Protein AF-A0A4Q3WKU4-F1 (afdb_monomer_lite)

Secondary structure (DSSP, 8-state):
-PPPPPPPPPPPPPPPPP---------------PPPPPPP---------------PPPP------GGGTTTS---PPPPPPPPPP--SPPP----PPP-PPPPP--------------SS-------S-TTS--S-EEEEEE-SS-EEEEEEEEEEEEEETTEEEEE-TTPPPEEEEEPTTEEEEEEETTS-EEEEEESSEEEEE-SSEEEEEESSEEEE-

Sequence (221 aa):
MPKPASVPPSVKLPTPSTRSPLRASTRSRVPTTRPWPTPTPVPLRTTWPPVTWKLLPPTPRTLPNISRLLSMPRLRPKPASPRPAKTGPRPRLQSTPIPKPKPSNNKRVSVAGGGESHPFFVPCACSAAKTCYNQAMKFTLLTPARQMAETEATSVTVAGEAGDFGVLPGHMNMVSTLRAGGTVSVTSTLGKTEVFTVSGGVAQVTPESVTILAEEATLQA

pLDDT: mean 71.46, std 19.33, range [34.62, 97.12]

Structure (mmCIF, N/CA/C/O backbone):
data_AF-A0A4Q3WKU4-F1
#
_entry.id   AF-A0A4Q3WKU4-F1
#
loop_
_atom_site.group_PDB
_atom_site.id
_atom_site.type_symbol
_atom_site.label_atom_id
_atom_site.label_alt_id
_atom_site.label_comp_id
_atom_site.label_asym_id
_atom_site.label_entity_id
_atom_site.label_seq_id
_atom_site.pdbx_PDB_ins_code
_atom_site.Cartn_x
_atom_site.Cartn_y
_atom_site.Cartn_z
_atom_site.occupancy
_atom_site.B_iso_or_equiv
_atom_site.auth_seq_id
_atom_site.auth_comp_id
_atom_site.auth_asym_id
_atom_site.auth_atom_id
_atom_site.pdbx_PDB_model_num
ATOM 1 N N . MET A 1 1 ? -43.545 58.964 -42.408 1.00 54.38 1 MET A N 1
ATOM 2 C CA . MET A 1 1 ? -42.424 59.752 -41.851 1.00 54.38 1 MET A CA 1
ATOM 3 C C . MET A 1 1 ? -42.402 59.548 -40.339 1.00 54.38 1 MET A C 1
ATOM 5 O O . MET A 1 1 ? -43.346 59.990 -39.694 1.00 54.38 1 MET A O 1
ATOM 9 N N . PRO A 1 2 ? -41.444 58.794 -39.774 1.00 61.06 2 PRO A N 1
ATOM 10 C CA . PRO A 1 2 ? -41.399 58.535 -38.336 1.00 61.06 2 PRO A CA 1
ATOM 11 C C . PRO A 1 2 ? -40.755 59.700 -37.562 1.00 61.06 2 PRO A C 1
ATOM 13 O O . PRO A 1 2 ? -39.795 60.318 -38.014 1.00 61.06 2 PRO A O 1
ATOM 16 N N . LYS A 1 3 ? -41.340 60.001 -36.400 1.00 60.97 3 LYS A N 1
ATOM 17 C CA . LYS A 1 3 ? -41.016 61.095 -35.468 1.00 60.97 3 LYS A CA 1
ATOM 18 C C . LYS A 1 3 ? -39.689 60.797 -34.733 1.00 60.97 3 LYS A C 1
ATOM 20 O O . LYS A 1 3 ? -39.504 59.645 -34.339 1.00 60.97 3 LYS A O 1
ATOM 25 N N . PRO A 1 4 ? -38.774 61.766 -34.527 1.00 64.50 4 PRO A N 1
ATOM 26 C CA . PRO A 1 4 ? -37.484 61.491 -33.893 1.00 64.50 4 PRO A CA 1
ATOM 27 C C . PRO A 1 4 ? -37.628 61.204 -32.391 1.00 64.50 4 PRO A C 1
ATOM 29 O O . PRO A 1 4 ? -38.362 61.887 -31.676 1.00 64.50 4 PRO A O 1
ATOM 32 N N . ALA A 1 5 ? -36.923 60.163 -31.943 1.00 66.75 5 ALA A N 1
ATOM 33 C CA . ALA A 1 5 ? -36.938 59.636 -30.584 1.00 66.75 5 ALA A CA 1
ATOM 34 C C . ALA A 1 5 ? -36.226 60.563 -29.583 1.00 66.75 5 ALA A C 1
ATOM 36 O O . ALA A 1 5 ? -35.152 61.101 -29.847 1.00 66.75 5 ALA A O 1
ATOM 37 N N . SER A 1 6 ? -36.847 60.716 -28.416 1.00 65.25 6 SER A N 1
ATOM 38 C CA . SER A 1 6 ? -36.393 61.483 -27.257 1.00 65.25 6 SER A CA 1
ATOM 39 C C . SER A 1 6 ? -35.155 60.868 -26.594 1.00 65.25 6 SER A C 1
ATOM 41 O O . SER A 1 6 ? -35.174 59.699 -26.210 1.00 65.25 6 SER A O 1
ATOM 43 N N . VAL A 1 7 ? -34.111 61.675 -26.398 1.00 73.69 7 VAL A N 1
ATOM 44 C CA . VAL A 1 7 ? -32.884 61.325 -25.662 1.00 73.69 7 VAL A CA 1
ATOM 45 C C . VAL A 1 7 ? -33.118 61.489 -24.149 1.00 73.69 7 VAL A C 1
ATOM 47 O O . VAL A 1 7 ? -33.527 62.577 -23.738 1.00 73.69 7 VAL A O 1
ATOM 50 N N . PRO A 1 8 ? -32.867 60.474 -23.298 1.00 69.38 8 PRO A N 1
ATOM 51 C CA . PRO A 1 8 ? -32.898 60.643 -21.845 1.00 69.38 8 PRO A CA 1
ATOM 52 C C . PRO A 1 8 ? -31.588 61.251 -21.287 1.00 69.38 8 PRO A C 1
ATOM 54 O O . PRO A 1 8 ? -30.526 61.102 -21.894 1.00 69.38 8 PRO A O 1
ATOM 57 N N . PRO A 1 9 ? -31.650 61.947 -20.133 1.00 65.00 9 PRO A N 1
ATOM 58 C CA . PRO A 1 9 ? -30.588 62.830 -19.640 1.00 65.00 9 PRO A CA 1
ATOM 59 C C . PRO A 1 9 ? -29.376 62.114 -19.018 1.00 65.00 9 PRO A C 1
ATOM 61 O O . PRO A 1 9 ? -29.494 61.088 -18.350 1.00 65.00 9 PRO A O 1
ATOM 64 N N . SER A 1 10 ? -28.207 62.738 -19.195 1.00 64.50 10 SER A N 1
ATOM 65 C CA . SER A 1 10 ? -26.889 62.321 -18.708 1.00 64.50 10 SER A CA 1
ATOM 66 C C . SER A 1 10 ? -26.833 62.100 -17.193 1.00 64.50 10 SER A C 1
ATOM 68 O O . SER A 1 10 ? -26.988 63.031 -16.400 1.00 64.50 10 SER A O 1
ATOM 70 N N . VAL A 1 11 ? -26.526 60.867 -16.790 1.00 65.69 11 VAL A N 1
ATOM 71 C CA . VAL A 1 11 ? -26.256 60.489 -15.398 1.00 65.69 11 VAL A CA 1
ATOM 72 C C . VAL A 1 11 ? -24.874 61.015 -14.988 1.00 65.69 11 VAL A C 1
ATOM 74 O O . VAL A 1 11 ? -23.852 60.616 -15.543 1.00 65.69 11 VAL A O 1
ATOM 77 N N . LYS A 1 12 ? -24.841 61.930 -14.011 1.00 54.88 12 LYS A N 1
ATOM 78 C CA . LYS A 1 12 ? -23.612 62.429 -13.372 1.00 54.88 12 LYS A CA 1
ATOM 79 C C . LYS A 1 12 ? -23.021 61.349 -12.462 1.00 54.88 12 LYS A C 1
ATOM 81 O O . LYS A 1 12 ? -23.660 60.937 -11.499 1.00 54.88 12 LYS A O 1
ATOM 86 N N . LEU A 1 13 ? -21.789 60.934 -12.745 1.00 67.50 13 LEU A N 1
ATOM 87 C CA . LEU A 1 13 ? -20.984 60.107 -11.843 1.00 67.50 13 LEU A CA 1
ATOM 88 C C . LEU A 1 13 ? -20.511 60.945 -10.636 1.00 67.50 13 LEU A C 1
ATOM 90 O O . LEU A 1 13 ? -20.095 62.091 -10.833 1.00 67.50 13 LEU A O 1
ATOM 94 N N . PRO A 1 14 ? -20.547 60.412 -9.400 1.00 54.81 14 PRO A N 1
ATOM 95 C CA . PRO A 1 14 ? -20.013 61.099 -8.230 1.00 54.81 14 PRO A CA 1
ATOM 96 C C . PRO A 1 14 ? -18.476 61.112 -8.239 1.00 54.81 14 PRO A C 1
ATOM 98 O O . PRO A 1 14 ? -17.817 60.101 -8.476 1.00 54.81 14 PRO A O 1
ATOM 101 N N . THR A 1 15 ? -17.917 62.287 -7.967 1.00 65.94 15 THR A N 1
ATOM 102 C CA . THR A 1 15 ? -16.481 62.562 -7.833 1.00 65.94 15 THR A CA 1
ATOM 103 C C . THR A 1 15 ? -15.882 61.893 -6.589 1.00 65.94 15 THR A C 1
ATOM 105 O O . THR A 1 15 ? -16.523 61.925 -5.535 1.00 65.94 15 THR A O 1
ATOM 108 N N . PRO A 1 16 ? -14.646 61.361 -6.642 1.00 55.00 16 PRO A N 1
ATOM 109 C CA . PRO A 1 16 ? -13.979 60.819 -5.462 1.00 55.00 16 PRO A CA 1
ATOM 110 C C . PRO A 1 16 ? -13.600 61.936 -4.480 1.00 55.00 16 PRO A C 1
ATOM 112 O O . PRO A 1 16 ? -12.936 62.910 -4.831 1.00 55.00 16 PRO A O 1
ATOM 115 N N . SER A 1 17 ? -14.043 61.781 -3.233 1.00 58.03 17 SER A N 1
ATOM 116 C CA . SER A 1 17 ? -13.783 62.690 -2.121 1.00 58.03 17 SER A CA 1
ATOM 117 C C . SER A 1 17 ? -12.316 62.664 -1.688 1.00 58.03 17 SER A C 1
ATOM 119 O O . SER A 1 17 ? -11.781 61.622 -1.306 1.00 58.03 17 SER A O 1
ATOM 121 N N . THR A 1 18 ? -11.710 63.844 -1.662 1.00 53.97 18 THR A N 1
ATOM 122 C CA . THR A 1 18 ? -10.444 64.173 -1.006 1.00 53.97 18 THR A CA 1
ATOM 123 C C . THR A 1 18 ? -10.485 63.830 0.488 1.00 53.97 18 THR A C 1
ATOM 125 O O . THR A 1 18 ? -11.310 64.377 1.221 1.00 53.97 18 THR A O 1
ATOM 128 N N . ARG A 1 19 ? -9.554 62.998 0.978 1.00 48.31 19 ARG A N 1
ATOM 129 C CA . ARG A 1 19 ? -9.190 62.971 2.404 1.00 48.31 19 ARG A CA 1
ATOM 130 C C . ARG A 1 19 ? -7.684 63.167 2.564 1.00 48.31 19 ARG A C 1
ATOM 132 O O . ARG A 1 19 ? -6.881 62.474 1.951 1.00 48.31 19 ARG A O 1
ATOM 139 N N . SER A 1 20 ? -7.376 64.182 3.363 1.00 46.28 20 SER A N 1
ATOM 140 C CA . SER A 1 20 ? -6.083 64.818 3.611 1.00 46.28 20 SER A CA 1
ATOM 141 C C . SER A 1 20 ? -4.959 63.920 4.148 1.00 46.28 20 SER A C 1
ATOM 143 O O . SER A 1 20 ? -5.226 62.856 4.711 1.00 46.28 20 SER A O 1
ATOM 145 N N . PRO A 1 21 ? -3.700 64.393 4.019 1.00 61.91 21 PRO A N 1
ATOM 146 C CA . PRO A 1 21 ? -2.488 63.670 4.379 1.00 61.91 21 PRO A CA 1
ATOM 147 C C . PRO A 1 21 ? -2.208 63.784 5.878 1.00 61.91 21 PRO A C 1
ATOM 149 O O . PRO A 1 21 ? -2.598 64.769 6.492 1.00 61.91 21 PRO A O 1
ATOM 152 N N . LEU A 1 22 ? -1.505 62.798 6.441 1.00 52.62 22 LEU A N 1
ATOM 153 C CA . LEU A 1 22 ? -0.530 62.927 7.537 1.00 52.62 22 LEU A CA 1
ATOM 154 C C . LEU A 1 22 ? -0.124 61.518 7.990 1.00 52.62 22 LEU A C 1
ATOM 156 O O . LEU A 1 22 ? -0.887 60.818 8.645 1.00 52.62 22 LEU A O 1
ATOM 160 N N . ARG A 1 23 ? 1.102 61.111 7.659 1.00 46.53 23 ARG A N 1
ATOM 161 C CA . ARG A 1 23 ? 2.226 60.996 8.607 1.00 46.53 23 ARG A CA 1
ATOM 162 C C . ARG A 1 23 ? 3.240 60.008 8.037 1.00 46.53 23 ARG A C 1
ATOM 164 O O . ARG A 1 23 ? 2.982 58.817 7.904 1.00 46.53 23 ARG A O 1
ATOM 171 N N . ALA A 1 24 ? 4.406 60.540 7.693 1.00 49.12 24 ALA A N 1
ATOM 172 C CA . ALA A 1 24 ? 5.570 59.762 7.326 1.00 49.12 24 ALA A CA 1
ATOM 173 C C . ALA A 1 24 ? 5.917 58.775 8.453 1.00 49.12 24 ALA A C 1
ATOM 175 O O . ALA A 1 24 ? 6.206 59.178 9.580 1.00 49.12 24 ALA A O 1
ATOM 176 N N . SER A 1 25 ? 5.907 57.485 8.129 1.00 49.53 25 SER A N 1
ATOM 177 C CA . SER A 1 25 ? 6.645 56.465 8.862 1.00 49.53 25 SER A CA 1
ATOM 178 C C . SER A 1 25 ? 7.484 55.700 7.847 1.00 49.53 25 SER A C 1
ATOM 180 O O . SER A 1 25 ? 7.044 54.800 7.138 1.00 49.53 25 SER A O 1
ATOM 182 N N . THR A 1 26 ? 8.702 56.205 7.712 1.00 56.09 26 THR A N 1
ATOM 183 C CA . THR A 1 26 ? 9.926 55.453 7.464 1.00 56.09 26 THR A CA 1
ATOM 184 C C . THR A 1 26 ? 9.776 53.941 7.660 1.00 56.09 26 THR A C 1
ATOM 186 O O . THR A 1 26 ? 9.751 53.443 8.780 1.00 56.09 26 THR A O 1
ATOM 189 N N . ARG A 1 27 ? 9.809 53.191 6.556 1.00 49.62 27 ARG A N 1
ATOM 190 C CA . ARG A 1 27 ? 10.973 52.386 6.134 1.00 49.62 27 ARG A CA 1
ATOM 191 C C . ARG A 1 27 ? 10.488 51.257 5.226 1.00 49.62 27 ARG A C 1
ATOM 193 O O . ARG A 1 27 ? 9.951 50.253 5.677 1.00 49.62 27 ARG A O 1
ATOM 200 N N . SER A 1 28 ? 10.735 51.439 3.932 1.00 51.62 28 SER A N 1
ATOM 201 C CA . SER A 1 28 ? 10.733 50.376 2.932 1.00 51.62 28 SER A CA 1
ATOM 202 C C . SER A 1 28 ? 11.513 49.164 3.457 1.00 51.62 28 SER A C 1
ATOM 204 O O . SER A 1 28 ? 12.717 49.247 3.709 1.00 51.62 28 SER A O 1
ATOM 206 N N . ARG A 1 29 ? 10.822 48.041 3.650 1.00 52.31 29 ARG A N 1
ATOM 207 C CA . ARG A 1 29 ? 11.436 46.714 3.612 1.00 52.31 29 ARG A CA 1
ATOM 208 C C . ARG A 1 29 ? 10.877 46.014 2.389 1.00 52.31 29 ARG A C 1
ATOM 210 O O . ARG A 1 29 ? 9.890 45.293 2.466 1.00 52.31 29 ARG A O 1
ATOM 217 N N . VAL A 1 30 ? 11.529 46.253 1.256 1.00 63.84 30 VAL A N 1
ATOM 218 C CA . VAL A 1 30 ? 11.540 45.284 0.162 1.00 63.84 30 VAL A CA 1
ATOM 219 C C . VAL A 1 30 ? 12.001 43.956 0.774 1.00 63.84 30 VAL A C 1
ATOM 221 O O . VAL A 1 30 ? 13.054 43.942 1.422 1.00 63.84 30 VAL A O 1
ATOM 224 N N . PRO A 1 31 ? 11.248 42.851 0.653 1.00 50.44 31 PRO A N 1
ATOM 225 C CA . PRO A 1 31 ? 11.798 41.551 0.976 1.00 50.44 31 PRO A CA 1
ATOM 226 C C . PRO A 1 31 ? 12.906 41.289 -0.042 1.00 50.44 31 PRO A C 1
ATOM 228 O O . PRO A 1 31 ? 12.643 41.029 -1.212 1.00 50.44 31 PRO A O 1
ATOM 231 N N . THR A 1 32 ? 14.156 41.434 0.395 1.00 59.69 32 THR A N 1
ATOM 232 C CA . THR A 1 32 ? 15.329 40.985 -0.344 1.00 59.69 32 THR A CA 1
ATOM 233 C C . THR A 1 32 ? 15.106 39.519 -0.686 1.00 59.69 32 THR A C 1
ATOM 235 O O . THR A 1 32 ? 15.219 38.646 0.176 1.00 59.69 32 THR A O 1
ATOM 238 N N . THR A 1 33 ? 14.753 39.246 -1.939 1.00 54.44 33 THR A N 1
ATOM 239 C CA . THR A 1 33 ? 14.869 37.922 -2.537 1.00 54.44 33 THR A CA 1
ATOM 240 C C . THR A 1 33 ? 16.293 37.463 -2.281 1.00 54.44 33 THR A C 1
ATOM 242 O O . THR A 1 33 ? 17.238 38.046 -2.815 1.00 54.44 33 THR A O 1
ATOM 245 N N . ARG A 1 34 ? 16.463 36.471 -1.402 1.00 60.00 34 ARG A N 1
ATOM 246 C CA . ARG A 1 34 ? 17.749 35.796 -1.255 1.00 60.00 34 ARG A CA 1
ATOM 247 C C . ARG A 1 34 ? 18.098 35.244 -2.641 1.00 60.00 34 ARG A C 1
ATOM 249 O O . ARG A 1 34 ? 17.285 34.493 -3.181 1.00 60.00 34 ARG A O 1
ATOM 256 N N . PRO A 1 35 ? 19.231 35.630 -3.247 1.00 63.81 35 PRO A N 1
ATOM 257 C CA . PRO A 1 35 ? 19.672 34.974 -4.462 1.00 63.81 35 PRO A CA 1
ATOM 258 C C . PRO A 1 35 ? 19.886 33.493 -4.144 1.00 63.81 35 PRO A C 1
ATOM 260 O O . PRO A 1 35 ? 20.434 33.144 -3.095 1.00 63.81 35 PRO A O 1
ATOM 263 N N . TRP A 1 36 ? 19.383 32.633 -5.027 1.00 62.41 36 TRP A N 1
ATOM 264 C CA . TRP A 1 36 ? 19.616 31.196 -4.976 1.00 62.41 36 TRP A CA 1
ATOM 265 C C . TRP A 1 36 ? 21.123 30.929 -4.848 1.00 62.41 36 TRP A C 1
ATOM 267 O O . TRP A 1 36 ? 21.904 31.630 -5.498 1.00 62.41 36 TRP A O 1
ATOM 277 N N . PRO A 1 37 ? 21.559 29.956 -4.025 1.00 60.53 37 PRO A N 1
ATOM 278 C CA . PRO A 1 37 ? 22.964 29.585 -3.980 1.00 60.53 37 PRO A CA 1
ATOM 279 C C . PRO A 1 37 ? 23.373 29.123 -5.378 1.00 60.53 37 PRO A C 1
ATOM 281 O O . PRO A 1 37 ? 22.792 28.189 -5.932 1.00 60.53 37 PRO A O 1
ATOM 284 N N . THR A 1 38 ? 24.341 29.812 -5.976 1.00 69.19 38 THR A N 1
ATOM 285 C CA . THR A 1 38 ? 24.953 29.358 -7.219 1.00 69.19 38 THR A CA 1
ATOM 286 C C . THR A 1 38 ? 25.603 27.997 -6.961 1.00 69.19 38 THR A C 1
ATOM 288 O O . THR A 1 38 ? 26.283 27.836 -5.943 1.00 69.19 38 THR A O 1
ATOM 291 N N . PRO A 1 39 ? 25.399 26.995 -7.835 1.00 64.75 39 PRO A N 1
ATOM 292 C CA . PRO A 1 39 ? 26.106 25.732 -7.704 1.00 64.75 39 PRO A CA 1
ATOM 293 C C . PRO A 1 39 ? 27.603 26.017 -7.837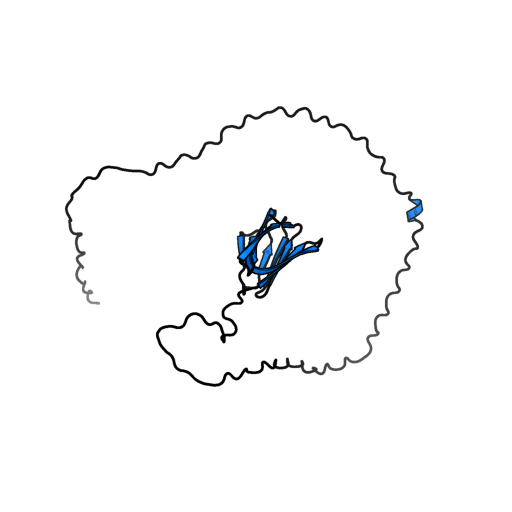 1.00 64.75 39 PRO A C 1
ATOM 295 O O . PRO A 1 39 ? 28.059 26.563 -8.844 1.00 64.75 39 PRO A O 1
ATOM 298 N N . THR A 1 40 ? 28.369 25.694 -6.800 1.00 70.56 40 THR A N 1
ATOM 299 C CA . THR A 1 40 ? 29.826 25.720 -6.876 1.00 70.56 40 THR A CA 1
ATOM 300 C C . THR A 1 40 ? 30.272 24.718 -7.946 1.00 70.56 40 THR A C 1
ATOM 302 O O . THR A 1 40 ? 29.742 23.604 -7.997 1.00 70.56 40 THR A O 1
ATOM 305 N N . PRO A 1 41 ? 31.220 25.075 -8.830 1.00 63.72 41 PRO A N 1
ATOM 306 C CA . PRO A 1 41 ? 31.763 24.119 -9.780 1.00 63.72 41 PRO A CA 1
ATOM 307 C C . PRO A 1 41 ? 32.476 23.013 -8.997 1.00 63.72 41 PRO A C 1
ATOM 309 O O . PRO A 1 41 ? 33.484 23.249 -8.330 1.00 63.72 41 PRO A O 1
ATOM 312 N N . VAL A 1 42 ? 31.921 21.803 -9.052 1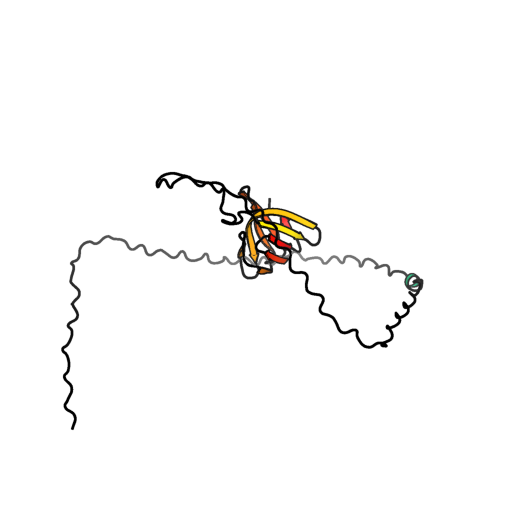.00 70.56 42 VAL A N 1
ATOM 313 C CA . VAL A 1 42 ? 32.566 20.602 -8.521 1.00 70.56 42 VAL A CA 1
ATOM 314 C C . VAL A 1 42 ? 33.857 20.409 -9.321 1.00 70.56 42 VAL A C 1
ATOM 316 O O . VAL A 1 42 ? 33.786 20.361 -10.553 1.00 70.56 42 VAL A O 1
ATOM 319 N N . PRO A 1 43 ? 35.039 20.316 -8.686 1.00 56.50 43 PRO A N 1
ATOM 320 C CA . PRO A 1 43 ? 36.248 19.999 -9.424 1.00 56.50 43 PRO A CA 1
ATOM 321 C C . PRO A 1 43 ? 36.046 18.629 -10.070 1.00 56.50 43 PRO A C 1
ATOM 323 O O . PRO A 1 43 ? 35.787 17.642 -9.377 1.00 56.50 43 PRO A O 1
ATOM 326 N N . LEU A 1 44 ? 36.154 18.570 -11.399 1.00 57.66 44 LEU A N 1
ATOM 327 C CA . LEU A 1 44 ? 36.296 17.319 -12.135 1.00 57.66 44 LEU A CA 1
ATOM 328 C C . LEU A 1 44 ? 37.564 16.637 -11.622 1.00 57.66 44 LEU A C 1
ATOM 330 O O . LEU A 1 44 ? 38.674 16.892 -12.085 1.00 57.66 44 LEU A O 1
ATOM 334 N N . ARG A 1 45 ? 37.404 15.796 -10.599 1.00 42.69 45 ARG A N 1
ATOM 335 C CA . ARG A 1 45 ? 38.465 14.945 -10.081 1.00 42.69 45 ARG A CA 1
ATOM 336 C C . ARG A 1 45 ? 38.610 13.779 -11.048 1.00 42.69 45 ARG A C 1
ATOM 338 O O . ARG A 1 45 ? 38.141 12.669 -10.810 1.00 42.69 45 ARG A O 1
ATOM 345 N N . THR A 1 46 ? 39.256 14.065 -12.170 1.00 55.28 46 THR A N 1
ATOM 346 C CA . THR A 1 46 ? 39.680 13.109 -13.192 1.00 55.28 46 THR A CA 1
ATOM 347 C C . THR A 1 46 ? 40.873 12.320 -12.664 1.00 55.28 46 THR A C 1
ATOM 349 O O . THR A 1 46 ? 41.999 12.481 -13.108 1.00 55.28 46 THR A O 1
ATOM 352 N N . THR A 1 47 ? 40.654 11.504 -11.642 1.00 54.97 47 THR A N 1
ATOM 353 C CA . THR A 1 47 ? 41.608 10.475 -11.212 1.00 54.97 47 THR A CA 1
ATOM 354 C C . THR A 1 47 ? 40.810 9.297 -10.685 1.00 54.97 47 THR A C 1
ATOM 356 O O . THR A 1 47 ? 40.778 9.004 -9.493 1.00 54.97 47 THR A O 1
ATOM 359 N N . TRP A 1 48 ? 40.121 8.624 -11.605 1.00 51.19 48 TRP A N 1
ATOM 360 C CA . TRP A 1 48 ? 39.823 7.218 -11.387 1.00 51.19 48 TRP A CA 1
ATOM 361 C C . TRP A 1 48 ? 41.169 6.480 -11.427 1.00 51.19 48 TRP A C 1
ATOM 363 O O . TRP A 1 48 ? 41.928 6.687 -12.379 1.00 51.19 48 TRP A O 1
ATOM 373 N N . PRO A 1 49 ? 41.520 5.662 -10.419 1.00 56.06 49 PRO A N 1
ATOM 374 C CA . PRO A 1 49 ? 42.629 4.730 -10.576 1.00 56.06 49 PRO A CA 1
ATOM 375 C C . PRO A 1 49 ? 42.321 3.828 -11.782 1.00 56.06 49 PRO A C 1
ATOM 377 O O . PRO A 1 49 ? 41.144 3.540 -12.023 1.00 56.06 49 PRO A O 1
ATOM 380 N N . PRO A 1 50 ? 43.323 3.390 -12.564 1.00 55.22 50 PRO A N 1
ATOM 381 C CA . PRO A 1 50 ? 43.072 2.509 -13.692 1.00 55.22 50 PRO A CA 1
ATOM 382 C C . PRO A 1 50 ? 42.361 1.260 -13.173 1.00 55.22 50 PRO A C 1
ATOM 384 O O . PRO A 1 50 ? 42.926 0.471 -12.412 1.00 55.22 50 PRO A O 1
ATOM 387 N N . VAL A 1 51 ? 41.096 1.110 -13.566 1.00 58.28 51 VAL A N 1
ATOM 388 C CA . VAL A 1 51 ? 40.330 -0.114 -13.365 1.00 58.28 51 VAL A CA 1
ATOM 389 C C . VAL A 1 51 ? 41.050 -1.173 -14.183 1.00 58.28 51 VAL A C 1
ATOM 391 O O . VAL A 1 51 ? 40.906 -1.270 -15.400 1.00 58.28 51 VAL A O 1
ATOM 394 N N . THR A 1 52 ? 41.912 -1.926 -13.512 1.00 58.41 52 THR A N 1
ATOM 395 C CA . THR A 1 52 ? 42.502 -3.124 -14.080 1.00 58.41 52 THR A CA 1
ATOM 396 C C . THR A 1 52 ? 41.365 -4.127 -14.193 1.00 58.41 52 THR A C 1
ATOM 398 O O . THR A 1 52 ? 40.898 -4.701 -13.212 1.00 58.41 52 THR A O 1
ATOM 401 N N . TRP A 1 53 ? 40.865 -4.282 -15.414 1.00 54.19 53 TRP A N 1
ATOM 402 C CA . TRP A 1 53 ? 40.004 -5.368 -15.857 1.00 54.19 53 TRP A CA 1
ATOM 403 C C . TRP A 1 53 ? 40.808 -6.665 -15.719 1.00 54.19 53 TRP A C 1
ATOM 405 O O . TRP A 1 53 ? 41.309 -7.229 -16.686 1.00 54.19 53 TRP A O 1
ATOM 415 N N . LYS A 1 54 ? 41.009 -7.121 -14.480 1.00 48.50 54 LYS A N 1
ATOM 416 C CA . LYS A 1 54 ? 41.514 -8.461 -14.218 1.00 48.50 54 LYS A CA 1
ATOM 417 C C . LYS A 1 54 ? 40.514 -9.407 -14.863 1.00 48.50 54 LYS A C 1
ATOM 419 O O . LYS A 1 54 ? 39.409 -9.578 -14.354 1.00 48.50 54 LYS A O 1
ATOM 424 N N . LEU A 1 55 ? 40.909 -9.963 -16.008 1.00 57.31 55 LEU A N 1
ATOM 425 C CA . LEU A 1 55 ? 40.258 -11.098 -16.640 1.00 57.31 55 LEU A CA 1
ATOM 426 C C . LEU A 1 55 ? 40.081 -12.154 -15.567 1.00 57.31 55 LEU A C 1
ATOM 428 O O . LEU A 1 55 ? 41.035 -12.826 -15.174 1.00 57.31 55 LEU A O 1
ATOM 432 N N . LEU A 1 56 ? 38.853 -12.288 -15.088 1.00 63.66 56 LEU A N 1
ATOM 433 C CA . LEU A 1 56 ? 38.445 -13.533 -14.486 1.00 63.66 56 LEU A CA 1
ATOM 434 C C . LEU A 1 56 ? 38.552 -14.576 -15.608 1.00 63.66 56 LEU A C 1
ATOM 436 O O . LEU A 1 56 ? 37.976 -14.354 -16.680 1.00 63.66 56 LEU A O 1
ATOM 440 N N . PRO A 1 57 ? 39.325 -15.662 -15.425 1.00 63.75 57 PRO A N 1
ATOM 441 C CA . PRO A 1 57 ? 39.412 -16.700 -16.438 1.00 63.75 57 PRO A CA 1
ATOM 442 C C . PRO A 1 57 ? 37.997 -17.217 -16.725 1.00 63.75 57 PRO A C 1
ATOM 444 O O . PRO A 1 57 ? 37.204 -17.352 -15.786 1.00 63.75 57 PRO A O 1
ATOM 447 N N . PRO A 1 58 ? 37.646 -17.493 -17.993 1.00 60.28 58 PRO A N 1
ATOM 448 C CA . PRO A 1 58 ? 36.358 -18.087 -18.302 1.00 60.28 58 PRO A CA 1
ATOM 449 C C . PRO A 1 58 ? 36.266 -19.411 -17.546 1.00 60.28 58 PRO A C 1
ATOM 451 O O . PRO A 1 58 ? 37.062 -20.324 -17.764 1.00 60.28 58 PRO A O 1
ATOM 454 N N . THR A 1 59 ? 35.311 -19.511 -16.624 1.00 62.88 59 THR A N 1
ATOM 455 C CA . THR A 1 59 ? 34.969 -20.794 -16.024 1.00 62.88 59 THR A CA 1
ATOM 456 C C . THR A 1 59 ? 34.550 -21.729 -17.161 1.00 62.88 59 THR A C 1
ATOM 458 O O . THR A 1 59 ? 33.720 -21.344 -17.994 1.00 62.88 59 THR A O 1
ATOM 461 N N . PRO A 1 60 ? 35.123 -22.940 -17.263 1.00 58.44 60 PRO A N 1
ATOM 462 C CA . PRO A 1 60 ? 34.711 -23.884 -18.285 1.00 58.44 60 PRO A CA 1
ATOM 463 C C . PRO A 1 60 ? 33.259 -24.269 -18.002 1.00 58.44 60 PRO A C 1
ATOM 465 O O . PRO A 1 60 ? 32.972 -25.023 -17.074 1.00 58.44 60 PRO A O 1
ATOM 468 N N . ARG A 1 61 ? 32.324 -23.729 -18.797 1.00 57.00 61 ARG A N 1
ATOM 469 C CA . ARG A 1 61 ? 30.956 -24.246 -18.873 1.00 57.00 61 ARG A CA 1
ATOM 470 C C . ARG A 1 61 ? 31.065 -25.691 -19.327 1.00 57.00 61 ARG A C 1
ATOM 472 O O . ARG A 1 61 ? 31.252 -25.966 -20.510 1.00 57.00 61 ARG A O 1
ATOM 479 N N . THR A 1 62 ? 30.973 -26.610 -18.378 1.00 58.38 62 THR A N 1
ATOM 480 C CA . THR A 1 62 ? 30.807 -28.029 -18.656 1.00 58.38 62 THR A CA 1
ATOM 481 C C . THR A 1 62 ? 29.492 -28.166 -19.414 1.00 58.38 62 THR A C 1
ATOM 483 O O . THR A 1 62 ? 28.413 -28.020 -18.841 1.00 58.38 62 THR A O 1
ATOM 486 N N . LEU A 1 63 ? 29.573 -28.347 -20.731 1.00 60.53 63 LEU A N 1
ATOM 487 C CA . LEU A 1 63 ? 28.409 -28.660 -21.547 1.00 60.53 63 LEU A CA 1
ATOM 488 C C . LEU A 1 63 ? 27.782 -29.941 -20.976 1.00 60.53 63 LEU A C 1
ATOM 490 O O . LEU A 1 63 ? 28.499 -30.933 -20.805 1.00 60.53 63 LEU A O 1
ATOM 494 N N . PRO A 1 64 ? 26.479 -29.959 -20.648 1.00 58.25 64 PRO A N 1
ATOM 495 C CA . PRO A 1 64 ? 25.834 -31.200 -20.263 1.00 58.25 64 PRO A CA 1
ATOM 496 C C . PRO A 1 64 ? 25.939 -32.192 -21.429 1.00 58.25 64 PRO A C 1
ATOM 498 O O . PRO A 1 64 ? 25.635 -31.865 -22.575 1.00 58.25 64 PRO A O 1
ATOM 501 N N . ASN A 1 65 ? 26.411 -33.401 -21.120 1.00 57.84 65 ASN A N 1
ATOM 502 C CA . ASN A 1 65 ? 26.588 -34.503 -22.062 1.00 57.84 65 ASN A CA 1
ATOM 503 C C . ASN A 1 65 ? 25.289 -34.746 -22.855 1.00 57.84 65 ASN A C 1
ATOM 505 O O . ASN A 1 65 ? 24.276 -35.172 -22.292 1.00 57.84 65 ASN A O 1
ATOM 509 N N . ILE A 1 66 ? 25.341 -34.487 -24.165 1.00 58.28 66 ILE A N 1
ATOM 510 C CA . ILE A 1 66 ? 24.218 -34.577 -25.117 1.00 58.28 66 ILE A CA 1
ATOM 511 C C . ILE A 1 66 ? 23.563 -35.970 -25.093 1.00 58.28 66 ILE A C 1
ATOM 513 O O . ILE A 1 66 ? 22.363 -36.095 -25.337 1.00 58.28 66 ILE A O 1
ATOM 517 N N . SER A 1 67 ? 24.295 -37.010 -24.683 1.00 58.28 67 SER A N 1
ATOM 518 C CA . SER A 1 67 ? 23.767 -38.376 -24.564 1.00 58.28 67 SER A CA 1
ATOM 519 C C . SER A 1 67 ? 22.621 -38.509 -23.553 1.00 58.28 67 SER A C 1
ATOM 521 O O . SER A 1 67 ? 21.854 -39.464 -23.630 1.00 58.28 67 SER A O 1
ATOM 523 N N . ARG A 1 68 ? 22.446 -37.552 -22.627 1.00 55.72 68 ARG A N 1
ATOM 524 C CA . ARG A 1 68 ? 21.309 -37.547 -21.688 1.00 55.72 68 ARG A CA 1
ATOM 525 C C . ARG A 1 68 ? 20.011 -36.981 -22.278 1.00 55.72 68 ARG A C 1
ATOM 527 O O . ARG A 1 68 ? 18.958 -37.202 -21.689 1.00 55.72 68 ARG A O 1
ATOM 534 N N . LEU A 1 69 ? 20.060 -36.294 -23.423 1.00 55.59 69 LEU A N 1
ATOM 535 C CA . LEU A 1 69 ? 18.869 -35.750 -24.095 1.00 55.59 69 LEU A CA 1
ATOM 536 C C . LEU A 1 69 ? 18.173 -36.781 -24.998 1.00 55.59 69 LEU A C 1
ATOM 538 O O . LEU A 1 69 ? 16.971 -36.671 -25.229 1.00 55.59 69 LEU A O 1
ATOM 542 N N . LEU A 1 70 ? 18.885 -37.815 -25.458 1.00 61.19 70 LEU A N 1
ATOM 543 C CA . LEU A 1 70 ? 18.301 -38.874 -26.294 1.00 61.19 70 LEU A CA 1
ATOM 544 C C . LEU A 1 70 ? 17.568 -39.969 -25.500 1.00 61.19 70 LEU A C 1
ATOM 546 O O . LEU A 1 70 ? 16.830 -40.749 -26.097 1.00 61.19 70 LEU A O 1
ATOM 550 N N . SER A 1 71 ? 17.711 -40.001 -24.171 1.00 54.81 71 SER A N 1
ATOM 551 C CA . SER A 1 71 ? 17.052 -40.988 -23.297 1.00 54.81 71 SER A CA 1
ATOM 552 C C . SER A 1 71 ? 15.721 -40.509 -22.708 1.00 54.81 71 SER A C 1
ATOM 554 O O . SER A 1 71 ? 15.178 -41.159 -21.815 1.00 54.81 71 SER A O 1
ATOM 556 N N . MET A 1 72 ? 15.172 -39.382 -23.175 1.00 51.31 72 MET A N 1
ATOM 557 C CA . MET A 1 72 ? 13.831 -38.972 -22.762 1.00 51.31 72 MET A CA 1
ATOM 558 C C . MET A 1 72 ? 12.779 -39.876 -23.425 1.00 51.31 72 MET A C 1
ATOM 560 O O . MET A 1 72 ? 12.743 -39.968 -24.657 1.00 51.31 72 MET A O 1
ATOM 564 N N . PRO A 1 73 ? 11.898 -40.538 -22.653 1.00 57.66 73 PRO A N 1
ATOM 565 C CA . PRO A 1 73 ? 10.799 -41.298 -23.227 1.00 57.66 73 PRO A CA 1
ATOM 566 C C . PRO A 1 73 ? 9.903 -40.326 -23.995 1.00 57.66 73 PRO A C 1
ATOM 568 O O . PRO A 1 73 ? 9.336 -39.400 -23.414 1.00 57.66 73 PRO A O 1
ATOM 571 N N . ARG A 1 74 ? 9.795 -40.515 -25.317 1.00 60.34 74 ARG A N 1
ATOM 572 C CA . ARG A 1 74 ? 8.878 -39.749 -26.168 1.00 60.34 74 ARG A CA 1
ATOM 573 C C . ARG A 1 74 ? 7.481 -39.854 -25.561 1.00 60.34 74 ARG A C 1
ATOM 575 O O . ARG A 1 74 ? 6.874 -40.926 -25.592 1.00 60.34 74 ARG A O 1
ATOM 582 N N . LEU A 1 75 ? 6.985 -38.754 -24.998 1.00 58.22 75 LEU A N 1
ATOM 583 C CA . LEU A 1 75 ? 5.601 -38.654 -24.560 1.00 58.22 75 LEU A CA 1
ATOM 584 C C . LEU A 1 75 ? 4.732 -38.943 -25.782 1.00 58.22 75 LEU A C 1
ATOM 586 O O . LEU A 1 75 ? 4.762 -38.207 -26.769 1.00 58.22 75 LEU A O 1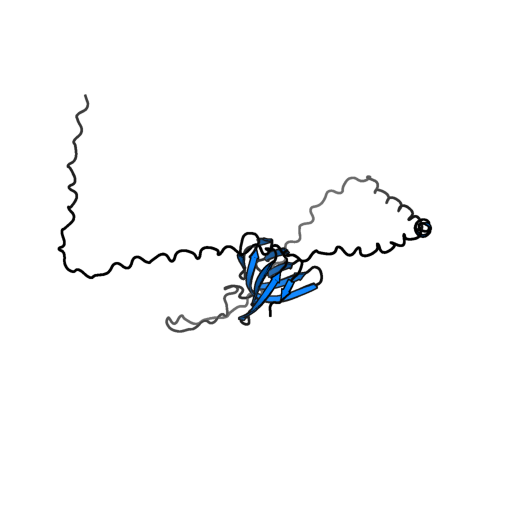
ATOM 590 N N . ARG A 1 76 ? 4.014 -40.069 -25.743 1.00 64.44 76 ARG A N 1
ATOM 591 C CA . ARG A 1 76 ? 3.054 -40.417 -26.790 1.00 64.44 76 ARG A CA 1
ATOM 592 C C . ARG A 1 76 ? 2.062 -39.254 -26.901 1.00 64.44 76 ARG A C 1
ATOM 594 O O . ARG A 1 76 ? 1.561 -38.811 -25.864 1.00 64.44 76 ARG A O 1
ATOM 601 N N . PRO A 1 77 ? 1.765 -38.749 -28.109 1.00 63.47 77 PRO A N 1
ATOM 602 C CA . PRO A 1 77 ? 0.719 -37.752 -28.269 1.00 63.47 77 PRO A CA 1
ATOM 603 C C . PRO A 1 77 ? -0.588 -38.328 -27.714 1.00 63.47 77 PRO A C 1
ATOM 605 O O . PRO A 1 77 ? -1.007 -39.427 -28.082 1.00 63.47 77 PRO A O 1
ATOM 608 N N . LYS A 1 78 ? -1.188 -37.606 -26.765 1.00 65.88 78 LYS A N 1
ATOM 609 C CA . LYS A 1 78 ? -2.465 -37.962 -26.141 1.00 65.88 78 LYS A CA 1
ATOM 610 C C . LYS A 1 78 ? -3.515 -38.092 -27.260 1.00 65.88 78 LYS A C 1
ATOM 612 O O . LYS A 1 78 ? -3.607 -37.168 -28.070 1.00 65.88 78 LYS A O 1
ATOM 617 N N . PRO A 1 79 ? -4.271 -39.203 -27.356 1.00 66.19 79 PRO A N 1
ATOM 618 C CA . PRO A 1 79 ? -5.270 -39.361 -28.406 1.00 66.19 79 PRO A CA 1
ATOM 619 C C . PRO A 1 79 ? -6.287 -38.221 -28.317 1.00 66.19 79 PRO A C 1
ATOM 621 O O . PRO A 1 79 ? -6.749 -37.874 -27.228 1.00 66.19 79 PRO A O 1
ATOM 624 N N . ALA A 1 80 ? -6.592 -37.613 -29.464 1.00 65.56 80 ALA A N 1
ATOM 625 C CA . ALA A 1 80 ? -7.587 -36.558 -29.561 1.00 65.56 80 ALA A CA 1
ATOM 626 C C . ALA A 1 80 ? -8.928 -37.082 -29.034 1.00 65.56 80 ALA A C 1
ATOM 628 O O . ALA A 1 80 ? -9.441 -38.088 -29.525 1.00 65.56 80 ALA A O 1
ATOM 629 N N . SER A 1 81 ? -9.481 -36.412 -28.020 1.00 66.75 81 SER A N 1
ATOM 630 C CA . SER A 1 81 ? -10.792 -36.751 -27.472 1.00 66.75 81 SER A CA 1
ATOM 631 C C . SER A 1 81 ? -11.838 -36.788 -28.596 1.00 66.75 81 SER A C 1
ATOM 633 O O . SER A 1 81 ? -11.857 -35.871 -29.426 1.00 66.75 81 SER A O 1
ATOM 635 N N . PRO A 1 82 ? -12.717 -37.805 -28.645 1.00 64.38 82 PRO A N 1
ATOM 636 C CA . PRO A 1 82 ? -13.744 -37.884 -29.673 1.00 64.38 82 PRO A CA 1
ATOM 637 C C . PRO A 1 82 ? -14.659 -36.660 -29.573 1.00 64.38 82 PRO A C 1
ATOM 639 O O . PRO A 1 82 ? -15.223 -36.369 -28.515 1.00 64.38 82 PRO A O 1
ATOM 642 N N . ARG A 1 83 ? -14.790 -35.911 -30.677 1.00 59.06 83 ARG A N 1
ATOM 643 C CA . ARG A 1 83 ? -15.785 -34.836 -30.773 1.00 59.06 83 ARG A CA 1
ATOM 644 C C . ARG A 1 83 ? -17.172 -35.464 -30.608 1.00 59.06 83 ARG A C 1
ATOM 646 O O . ARG A 1 83 ? -17.461 -36.428 -31.318 1.00 59.06 83 ARG A O 1
ATOM 653 N N . PRO A 1 84 ? -18.036 -34.937 -29.725 1.00 57.53 84 PRO A N 1
ATOM 654 C CA . PRO A 1 84 ? -19.385 -35.462 -29.585 1.00 57.53 84 PRO A CA 1
ATOM 655 C C . PRO A 1 84 ? -20.142 -35.293 -30.906 1.00 57.53 84 PRO A C 1
ATOM 657 O O . PRO A 1 84 ? -20.138 -34.218 -31.515 1.00 57.53 84 PRO A O 1
ATOM 660 N N . ALA A 1 85 ? -20.760 -36.386 -31.352 1.00 59.88 85 ALA A N 1
ATOM 661 C CA . ALA A 1 85 ? -21.588 -36.440 -32.543 1.00 59.88 85 ALA A CA 1
ATOM 662 C C . ALA A 1 85 ? -22.717 -35.401 -32.448 1.00 59.88 85 ALA A C 1
ATOM 664 O O . ALA A 1 85 ? -23.487 -35.373 -31.488 1.00 59.88 85 ALA A O 1
ATOM 665 N N . LYS A 1 86 ? -22.808 -34.524 -33.452 1.00 60.88 86 LYS A N 1
ATOM 666 C CA . LYS A 1 86 ? -23.940 -33.612 -33.633 1.00 60.88 86 LYS A CA 1
ATOM 667 C C . LYS A 1 86 ? -25.138 -34.413 -34.143 1.00 60.88 86 LYS A C 1
ATOM 669 O O . LYS A 1 86 ? -25.373 -34.435 -35.347 1.00 60.88 86 LYS A O 1
ATOM 674 N N . THR A 1 87 ? -25.911 -35.021 -33.252 1.00 57.50 87 THR A N 1
ATOM 675 C CA . THR A 1 87 ? -27.195 -35.603 -33.661 1.00 57.50 87 THR A CA 1
ATOM 676 C C . THR A 1 87 ? -28.225 -35.478 -32.548 1.00 57.50 87 THR A C 1
ATOM 678 O O . THR A 1 87 ? -28.181 -36.189 -31.551 1.00 57.50 87 THR A O 1
ATOM 681 N N . GLY A 1 88 ? -29.147 -34.533 -32.727 1.00 67.00 88 GLY A N 1
ATOM 682 C CA . GLY A 1 88 ? -30.332 -34.351 -31.895 1.00 67.00 88 GLY A CA 1
ATOM 683 C C . GLY A 1 88 ? -30.894 -32.931 -32.032 1.00 67.00 88 GLY A C 1
ATOM 684 O O . GLY A 1 88 ? -30.111 -31.974 -32.013 1.00 67.00 88 GLY A O 1
ATOM 685 N N . PRO A 1 89 ? -32.219 -32.745 -32.195 1.00 62.72 89 PRO A N 1
ATOM 686 C CA . PRO A 1 89 ? -32.815 -31.416 -32.150 1.00 62.72 89 PRO A CA 1
ATOM 687 C C . PRO A 1 89 ? -32.539 -30.808 -30.772 1.00 62.72 89 PRO A C 1
ATOM 689 O O . PRO A 1 89 ? -32.777 -31.447 -29.748 1.00 62.72 89 PRO A O 1
ATOM 692 N N . ARG A 1 90 ? -31.989 -29.585 -30.746 1.00 57.88 90 ARG A N 1
ATOM 693 C CA . ARG A 1 90 ? -31.706 -28.863 -29.498 1.00 57.88 90 ARG A CA 1
ATOM 694 C C . ARG A 1 90 ? -32.983 -28.848 -28.647 1.00 57.88 90 ARG A C 1
ATOM 696 O O . ARG A 1 90 ? -33.982 -28.305 -29.124 1.00 57.88 90 ARG A O 1
ATOM 703 N N . PRO A 1 91 ? -32.982 -29.392 -27.417 1.00 56.66 91 PRO A N 1
ATOM 704 C CA . PRO A 1 91 ? -34.118 -29.218 -26.530 1.00 56.66 91 PRO A CA 1
ATOM 705 C C . PRO A 1 91 ? -34.304 -27.716 -26.314 1.00 56.66 91 PRO A C 1
ATOM 707 O O . PRO A 1 91 ? -33.357 -26.997 -25.986 1.00 56.66 91 PRO A O 1
ATOM 710 N N . ARG A 1 92 ? -35.520 -27.234 -26.591 1.00 61.91 92 ARG A N 1
ATOM 711 C CA . ARG A 1 92 ? -35.938 -25.851 -26.361 1.00 61.91 92 ARG A CA 1
ATOM 712 C C . ARG A 1 92 ? -35.577 -25.511 -24.917 1.00 61.91 92 ARG A C 1
ATOM 714 O O . ARG A 1 92 ? -36.155 -26.098 -24.008 1.00 61.91 92 ARG A O 1
ATOM 721 N N . LEU A 1 93 ? -34.607 -24.608 -24.735 1.00 61.22 93 LEU A N 1
ATOM 722 C CA . LEU A 1 93 ? -34.245 -24.022 -23.446 1.00 61.22 93 LEU A CA 1
ATOM 723 C C . LEU A 1 93 ? -35.525 -23.457 -22.829 1.00 61.22 93 LEU A C 1
ATOM 725 O O . LEU A 1 93 ? -35.950 -22.350 -23.155 1.00 61.22 93 LEU A O 1
ATOM 729 N N . GLN A 1 94 ? -36.180 -24.244 -21.980 1.00 61.50 94 GLN A N 1
ATOM 730 C CA . GLN A 1 94 ? -37.125 -23.694 -21.033 1.00 61.50 94 GLN A CA 1
ATOM 731 C C . GLN A 1 94 ? -36.272 -22.834 -20.114 1.00 61.50 94 GLN A C 1
ATOM 733 O O . GLN A 1 94 ? -35.333 -23.326 -19.490 1.00 61.50 94 GLN A O 1
ATOM 738 N N . SER A 1 95 ? -36.537 -21.532 -20.122 1.00 60.16 95 SER A N 1
ATOM 739 C CA . SER A 1 95 ? -35.942 -20.583 -19.197 1.00 60.16 95 SER A CA 1
ATOM 740 C C . SER A 1 95 ? -36.220 -21.082 -17.785 1.00 60.16 95 SER A C 1
ATOM 742 O O . SER A 1 95 ? -37.320 -20.896 -17.264 1.00 60.16 95 SER A O 1
ATOM 744 N N . THR A 1 96 ? -35.251 -21.751 -17.167 1.00 67.69 96 THR A N 1
ATOM 745 C CA . THR A 1 96 ? -35.293 -21.971 -15.728 1.00 67.69 96 THR A CA 1
ATOM 746 C C . THR A 1 96 ? -35.375 -20.583 -15.097 1.00 67.69 96 THR A C 1
ATOM 748 O O . THR A 1 96 ? -34.509 -19.752 -15.397 1.00 67.69 96 THR A O 1
ATOM 751 N N . PRO A 1 97 ? -36.408 -20.279 -14.294 1.00 63.16 97 PRO A N 1
ATOM 752 C CA . PRO A 1 97 ? -36.493 -18.994 -13.624 1.00 63.16 97 PRO A CA 1
ATOM 753 C C . PRO A 1 97 ? -35.217 -18.796 -12.808 1.00 63.16 97 PRO A C 1
ATOM 755 O O . PRO A 1 97 ? -34.866 -19.654 -11.998 1.00 63.16 97 PRO A O 1
ATOM 758 N N . ILE A 1 98 ? -34.507 -17.691 -13.045 1.00 66.62 98 ILE A N 1
ATOM 759 C CA . ILE A 1 98 ? -33.372 -17.289 -12.211 1.00 66.62 98 ILE A CA 1
ATOM 760 C C . ILE A 1 98 ? -33.878 -17.290 -10.759 1.00 66.62 98 ILE A C 1
ATOM 762 O O . ILE A 1 98 ? -34.880 -16.616 -10.486 1.00 66.62 98 ILE A O 1
ATOM 766 N N . PRO A 1 99 ? -33.261 -18.044 -9.829 1.00 62.22 99 PRO A N 1
ATOM 767 C CA . PRO A 1 99 ? -33.686 -18.026 -8.439 1.00 62.22 99 PRO A CA 1
ATOM 768 C C . PRO A 1 99 ? -33.528 -16.597 -7.919 1.00 62.22 99 PRO A C 1
ATOM 770 O O . PRO A 1 99 ? -32.419 -16.067 -7.855 1.00 62.22 99 PRO A O 1
ATOM 773 N N . LYS A 1 100 ? -34.653 -15.945 -7.597 1.00 67.50 100 LYS A N 1
ATOM 774 C CA . LYS A 1 100 ? -34.643 -14.602 -7.012 1.00 67.50 100 LYS A CA 1
ATOM 775 C C . LYS A 1 100 ? -33.807 -14.645 -5.724 1.00 67.50 100 LYS A C 1
ATOM 777 O O . LYS A 1 100 ? -33.999 -15.576 -4.934 1.00 67.50 100 LYS A O 1
ATOM 782 N N . PRO A 1 101 ? -32.895 -13.681 -5.496 1.00 61.53 101 PRO A N 1
ATOM 783 C CA . PRO A 1 101 ? -32.115 -13.636 -4.267 1.00 61.53 101 PRO A CA 1
ATOM 784 C C . PRO A 1 101 ? -33.073 -13.618 -3.073 1.00 61.53 101 PRO A C 1
ATOM 786 O O . PRO A 1 101 ? -34.015 -12.825 -3.035 1.00 61.53 101 PRO A O 1
ATOM 789 N N . LYS A 1 102 ? -32.868 -14.536 -2.119 1.00 62.28 102 LYS A N 1
ATOM 790 C CA . LYS A 1 102 ? -33.648 -14.559 -0.878 1.00 62.28 102 LYS A CA 1
ATOM 791 C C . LYS A 1 102 ? -33.454 -13.208 -0.177 1.00 62.28 102 LYS A C 1
ATOM 793 O O . LYS A 1 102 ? -32.301 -12.795 -0.036 1.00 62.28 102 LYS A O 1
ATOM 798 N N . PRO A 1 103 ? -34.524 -12.529 0.273 1.00 54.88 103 PRO A N 1
ATOM 799 C CA . PRO A 1 103 ? -34.367 -11.334 1.087 1.00 54.88 103 PRO A CA 1
ATOM 800 C C . PRO A 1 103 ? -33.574 -11.729 2.332 1.00 54.88 103 PRO A C 1
ATOM 802 O O . PRO A 1 103 ? -33.968 -12.644 3.063 1.00 54.88 103 PRO A O 1
ATOM 805 N N . SER A 1 104 ? -32.415 -11.100 2.530 1.00 66.12 104 SER A N 1
ATOM 806 C CA . SER A 1 104 ? -31.649 -11.290 3.751 1.00 66.12 104 SER A CA 1
ATOM 807 C C . SER A 1 104 ? -32.539 -10.839 4.904 1.00 66.12 104 SER A C 1
ATOM 809 O O . SER A 1 104 ? -33.006 -9.706 4.955 1.00 66.12 104 SER A O 1
ATOM 811 N N . ASN A 1 105 ? -32.845 -11.780 5.792 1.00 65.31 105 ASN A N 1
ATOM 812 C CA . ASN A 1 105 ? -33.589 -11.548 7.017 1.00 65.31 105 ASN A CA 1
ATOM 813 C C . ASN A 1 105 ? -32.728 -10.690 7.950 1.00 65.31 105 ASN A C 1
ATOM 815 O O . ASN A 1 105 ? -32.081 -11.183 8.875 1.00 65.31 105 ASN A O 1
ATOM 819 N N . ASN A 1 106 ? -32.685 -9.391 7.682 1.00 64.56 106 ASN A N 1
ATOM 820 C CA . ASN A 1 106 ? -32.303 -8.402 8.662 1.00 64.56 106 ASN A CA 1
ATOM 821 C C . ASN A 1 106 ? -33.473 -8.280 9.636 1.00 64.56 106 ASN A C 1
ATOM 823 O O . ASN A 1 106 ? -34.366 -7.456 9.458 1.00 64.56 106 ASN A O 1
ATOM 827 N N . LYS A 1 107 ? -33.458 -9.128 10.675 1.00 54.50 107 LYS A N 1
ATOM 828 C CA . LYS A 1 107 ? -34.274 -8.943 11.877 1.00 54.50 107 LYS A CA 1
ATOM 829 C C . LYS A 1 107 ? -34.281 -7.456 12.213 1.00 54.50 107 LYS A C 1
ATOM 831 O O . LYS A 1 107 ? -33.266 -6.892 12.623 1.00 54.50 107 LYS A O 1
ATOM 836 N N . ARG A 1 108 ? -35.435 -6.837 11.977 1.00 48.03 108 ARG A N 1
ATOM 837 C CA . ARG A 1 108 ? -35.773 -5.500 12.428 1.00 48.03 108 ARG A CA 1
ATOM 838 C C . ARG A 1 108 ? -35.640 -5.566 13.941 1.00 48.03 108 ARG A C 1
ATOM 840 O O . ARG A 1 108 ? -36.473 -6.176 14.604 1.00 48.03 108 ARG A O 1
ATOM 847 N N . VAL A 1 109 ? -34.531 -5.055 14.468 1.00 53.16 109 VAL A N 1
ATOM 848 C CA . VAL A 1 109 ? -34.405 -4.830 15.902 1.00 53.16 109 VAL A CA 1
ATOM 849 C C . VAL A 1 109 ? -35.459 -3.781 16.211 1.00 53.16 109 VAL A C 1
ATOM 851 O O . VAL A 1 109 ? -35.313 -2.611 15.866 1.00 53.16 109 VAL A O 1
ATOM 854 N N . SER A 1 110 ? -36.584 -4.247 16.736 1.00 46.34 110 SER A N 1
ATOM 855 C CA . SER A 1 110 ? -37.610 -3.405 17.320 1.00 46.34 110 SER A CA 1
ATOM 856 C C . SER A 1 110 ? -36.965 -2.676 18.488 1.00 46.34 110 SER A C 1
ATOM 858 O O . SER A 1 110 ? -36.700 -3.284 19.522 1.00 46.34 110 SER A O 1
ATOM 860 N N . VAL A 1 111 ? -36.676 -1.389 18.313 1.00 49.97 111 VAL A N 1
ATOM 861 C CA . VAL A 1 111 ? -36.368 -0.515 19.441 1.00 49.97 111 VAL A CA 1
ATOM 862 C C . VAL A 1 111 ? -37.706 0.016 19.930 1.00 49.97 111 VAL A C 1
ATOM 864 O O . VAL A 1 111 ? -38.411 0.728 19.214 1.00 49.97 111 VAL A O 1
ATOM 867 N N . ALA A 1 112 ? -38.098 -0.435 21.114 1.00 43.16 112 ALA A N 1
ATOM 868 C CA . ALA A 1 112 ? -39.253 0.078 21.819 1.00 43.16 112 ALA A CA 1
ATOM 869 C C . ALA A 1 112 ? -38.978 1.519 22.285 1.00 43.16 112 ALA A C 1
ATOM 871 O O . ALA A 1 112 ? -37.962 1.773 22.916 1.00 43.16 112 ALA A O 1
ATOM 872 N N . GLY A 1 113 ? -39.902 2.420 21.940 1.00 34.91 113 GLY A N 1
ATOM 873 C CA . GLY A 1 113 ? -40.454 3.472 22.801 1.00 34.91 113 GLY A CA 1
ATOM 874 C C . GLY A 1 113 ? -39.535 4.505 23.470 1.00 34.91 113 GLY A C 1
ATOM 875 O O . GLY A 1 113 ? -38.860 4.195 24.438 1.00 34.91 113 GLY A O 1
ATOM 876 N N . GLY A 1 114 ? -39.733 5.768 23.069 1.00 38.22 114 GLY A N 1
ATOM 877 C CA . GLY A 1 114 ? -40.099 6.861 23.987 1.00 38.22 114 GLY A CA 1
ATOM 878 C C . GLY A 1 114 ? -38.978 7.622 24.707 1.00 38.22 114 GLY A C 1
ATOM 879 O O . GLY A 1 114 ? -38.218 7.047 25.472 1.00 38.22 114 GLY A O 1
ATOM 880 N N . GLY A 1 115 ? -38.960 8.950 24.541 1.00 34.62 115 GLY A N 1
ATOM 881 C CA . GLY A 1 115 ? -38.234 9.869 25.426 1.00 34.62 115 GLY A CA 1
ATOM 882 C C . GLY A 1 115 ? -37.788 11.151 24.729 1.00 34.62 115 GLY A C 1
ATOM 883 O O . GLY A 1 115 ? -36.997 11.102 23.796 1.00 34.62 115 GLY A O 1
ATOM 884 N N . GLU A 1 116 ? -38.339 12.278 25.165 1.00 43.00 116 GLU A N 1
ATOM 885 C CA . GLU A 1 116 ? -38.317 13.599 24.538 1.00 43.00 116 GLU A CA 1
ATOM 886 C C . GLU A 1 116 ? -36.947 14.287 24.411 1.00 43.00 116 GLU A C 1
ATOM 888 O O . GLU A 1 116 ? -35.994 14.068 25.156 1.00 43.00 116 GLU A O 1
ATOM 893 N N . SER A 1 117 ? -36.902 15.190 23.432 1.00 50.97 117 SER A N 1
ATOM 894 C CA . SER A 1 117 ? -35.846 16.153 23.151 1.00 50.97 117 SER A CA 1
ATOM 895 C C . SER A 1 117 ? -35.622 17.136 24.306 1.00 50.97 117 SER A C 1
ATOM 897 O O . SER A 1 117 ? -36.489 17.962 24.589 1.00 50.97 117 SER A O 1
ATOM 899 N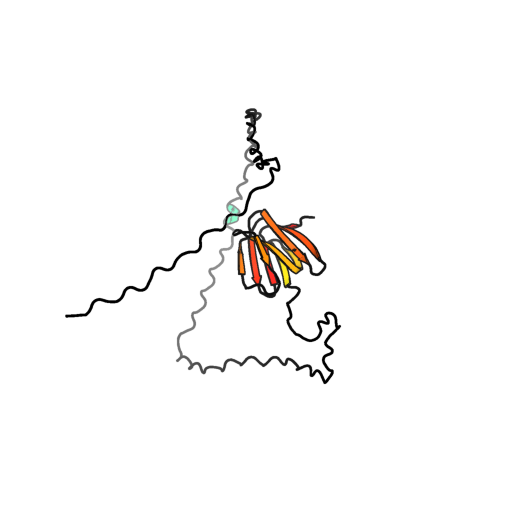 N . HIS A 1 118 ? -34.417 17.138 24.880 1.00 46.62 118 HIS A N 1
ATOM 900 C CA . HIS A 1 118 ? -33.910 18.246 25.693 1.00 46.62 118 HIS A CA 1
ATOM 901 C C . HIS A 1 118 ? -32.865 19.039 24.879 1.00 46.62 118 HIS A C 1
ATOM 903 O O . HIS A 1 118 ? -31.939 18.434 24.337 1.00 46.62 118 HIS A O 1
ATOM 909 N N . PRO A 1 119 ? -32.991 20.376 24.743 1.00 48.50 119 PRO A N 1
ATOM 910 C CA . PRO A 1 119 ? -32.245 21.147 23.742 1.00 48.50 119 PRO A CA 1
ATOM 911 C C . PRO A 1 119 ? -30.820 21.556 24.145 1.00 48.50 119 PRO A C 1
ATOM 913 O O . PRO A 1 119 ? -30.133 22.191 23.354 1.00 48.50 119 PRO A O 1
ATOM 916 N N . PHE A 1 120 ? -30.335 21.209 25.332 1.00 35.56 120 PHE A N 1
ATOM 917 C CA . PHE A 1 120 ? -28.975 21.537 25.754 1.00 35.56 120 PHE A CA 1
ATOM 918 C C . PHE A 1 120 ? -28.416 20.348 26.534 1.00 35.56 120 PHE A C 1
ATOM 920 O O . PHE A 1 120 ? -28.960 20.012 27.578 1.00 35.56 120 PHE A O 1
ATOM 927 N N . PHE A 1 121 ? -27.318 19.764 26.039 1.00 43.91 121 PHE A N 1
ATOM 928 C CA . PHE A 1 121 ? -26.463 18.772 26.715 1.00 43.91 121 PHE A CA 1
ATOM 929 C C . PHE A 1 121 ? -26.778 17.273 26.505 1.00 43.91 121 PHE A C 1
ATOM 931 O O . PHE A 1 121 ? -27.345 16.636 27.383 1.00 43.91 121 PHE A O 1
ATOM 938 N N . VAL A 1 122 ? -26.269 16.673 25.410 1.00 44.56 122 VAL A N 1
ATOM 939 C CA . VAL A 1 122 ? -25.751 15.282 25.421 1.00 44.56 122 VAL A CA 1
ATOM 940 C C . VAL A 1 122 ? -24.548 15.153 24.456 1.00 44.56 122 VAL A C 1
ATOM 942 O O . VAL A 1 122 ? -24.668 15.538 23.291 1.00 44.56 122 VAL A O 1
ATOM 945 N N . PRO A 1 123 ? -23.386 14.635 24.911 1.00 45.72 123 PRO A N 1
ATOM 946 C CA . PRO A 1 123 ? -22.222 14.354 24.077 1.00 45.72 123 PRO A CA 1
ATOM 947 C C . PRO A 1 123 ? -22.445 13.100 23.222 1.00 45.72 123 PRO A C 1
ATOM 949 O O . PRO A 1 123 ? -23.275 12.251 23.524 1.00 45.72 123 PRO A O 1
ATOM 952 N N . CYS A 1 124 ? -21.681 13.003 22.139 1.00 39.16 124 CYS A N 1
ATOM 953 C CA . CYS A 1 124 ? -21.686 11.922 21.159 1.00 39.16 124 CYS A CA 1
ATOM 954 C C . CYS A 1 124 ? -21.917 10.521 21.772 1.00 39.16 124 CYS A C 1
ATOM 956 O O . CYS A 1 124 ? -21.030 9.955 22.407 1.00 39.16 124 CYS A O 1
ATOM 958 N N . ALA A 1 125 ? -23.100 9.951 21.530 1.00 42.44 125 ALA A N 1
ATOM 959 C CA . ALA A 1 125 ? -23.415 8.548 21.769 1.00 42.44 125 ALA A CA 1
ATOM 960 C C . ALA A 1 125 ? -23.806 7.907 20.433 1.00 42.44 125 ALA A C 1
ATOM 962 O O . ALA A 1 125 ? -24.969 7.861 20.031 1.00 42.44 125 ALA A O 1
ATOM 963 N N . CYS A 1 126 ? -22.795 7.431 19.715 1.00 38.44 126 CYS A N 1
ATOM 964 C CA . CYS A 1 126 ? -22.961 6.499 18.610 1.00 38.44 126 CYS A CA 1
ATOM 965 C C . CYS A 1 126 ? -23.668 5.234 19.136 1.00 38.44 126 CYS A C 1
ATOM 967 O O . CYS A 1 126 ? -23.072 4.485 19.904 1.00 38.44 126 CYS A O 1
ATOM 969 N N . SER A 1 127 ? -24.942 5.005 18.791 1.00 48.84 127 SER A N 1
ATOM 970 C CA . SER A 1 127 ? -25.621 3.744 19.158 1.00 48.84 127 SER A CA 1
ATOM 971 C C . SER A 1 127 ? -26.669 3.234 18.158 1.00 48.84 127 SER A C 1
ATOM 973 O O . SER A 1 127 ? -26.921 2.034 18.119 1.00 48.84 127 SER A O 1
ATOM 975 N N . ALA A 1 128 ? -27.258 4.057 17.277 1.00 55.38 128 ALA A N 1
ATOM 976 C CA . ALA A 1 128 ? -28.353 3.545 16.434 1.00 55.38 128 ALA A CA 1
ATOM 977 C C . ALA A 1 128 ? -28.488 4.143 15.023 1.00 55.38 128 ALA A C 1
ATOM 979 O O . ALA A 1 128 ? -29.562 4.066 14.433 1.00 55.38 128 ALA A O 1
ATOM 980 N N . ALA A 1 129 ? -27.415 4.673 14.434 1.00 46.16 129 ALA A N 1
ATOM 981 C CA . ALA A 1 129 ? -27.381 4.961 13.000 1.00 46.16 129 ALA A CA 1
ATOM 982 C C . ALA A 1 129 ? -26.346 4.055 12.334 1.00 46.16 129 ALA A C 1
ATOM 984 O O . ALA A 1 129 ? -25.144 4.307 12.348 1.00 46.16 129 ALA A O 1
ATOM 985 N N . LYS A 1 130 ? -26.834 2.949 11.779 1.00 56.59 130 LYS A N 1
ATOM 986 C CA . LYS A 1 130 ? -26.063 2.036 10.942 1.00 56.59 130 LYS A CA 1
ATOM 987 C C . LYS A 1 130 ? -25.528 2.850 9.749 1.00 56.59 130 LYS A C 1
ATOM 989 O O . LYS A 1 130 ? -26.313 3.248 8.895 1.00 56.59 130 LYS A O 1
ATOM 994 N N . THR A 1 131 ? -24.216 3.113 9.763 1.00 46.91 131 THR A N 1
ATOM 995 C CA . THR A 1 131 ? -23.404 3.802 8.736 1.00 46.91 131 THR A CA 1
ATOM 996 C C . THR A 1 131 ? -23.249 5.332 8.859 1.00 46.91 131 THR A C 1
ATOM 998 O O . THR A 1 131 ? -23.476 6.058 7.895 1.00 46.91 131 THR A O 1
ATOM 1001 N N . CYS A 1 132 ? -22.741 5.848 9.986 1.00 45.53 132 CYS A N 1
ATOM 1002 C CA . CYS A 1 132 ? -21.947 7.088 9.961 1.00 45.53 132 CYS A CA 1
ATOM 1003 C C . CYS A 1 132 ? -20.452 6.744 9.913 1.00 45.53 132 CYS A C 1
ATOM 1005 O O . CYS A 1 132 ? -19.757 6.731 10.920 1.00 45.53 132 CYS A O 1
ATOM 1007 N N . TYR A 1 133 ? -20.014 6.471 8.680 1.00 60.41 133 TYR A N 1
ATOM 1008 C CA . TYR A 1 133 ? -18.637 6.250 8.242 1.00 60.41 133 TYR A CA 1
ATOM 1009 C C . TYR A 1 133 ? -17.975 4.988 8.819 1.00 60.41 133 TYR A C 1
ATOM 1011 O O . TYR A 1 133 ? -17.721 4.884 10.014 1.00 60.41 133 TYR A O 1
ATOM 1019 N N . ASN A 1 134 ? -17.677 4.008 7.956 1.00 59.97 134 ASN A N 1
ATOM 1020 C CA . ASN A 1 134 ? -16.773 2.915 8.321 1.00 59.97 134 ASN A CA 1
ATOM 1021 C C . ASN A 1 134 ? -15.480 3.561 8.821 1.00 59.97 134 ASN A C 1
ATOM 1023 O O . ASN A 1 134 ? -14.795 4.214 8.056 1.00 59.97 134 ASN A O 1
ATOM 1027 N N . GLN A 1 135 ? -15.163 3.454 10.106 1.00 77.81 135 GLN A N 1
ATOM 1028 C CA . GLN A 1 135 ? -13.959 4.093 10.651 1.00 77.81 135 GLN A CA 1
ATOM 1029 C C . GLN A 1 135 ? -12.687 3.303 10.315 1.00 77.81 135 GLN A C 1
ATOM 1031 O O . GLN A 1 135 ? -11.585 3.781 10.559 1.00 77.81 135 GLN A O 1
ATOM 1036 N N . ALA A 1 136 ? -12.843 2.111 9.734 1.00 86.19 136 ALA A N 1
ATOM 1037 C CA . ALA A 1 136 ? -11.766 1.205 9.388 1.00 86.19 136 ALA A CA 1
ATOM 1038 C C . ALA A 1 136 ? -12.019 0.552 8.024 1.00 86.19 136 ALA A C 1
ATOM 1040 O O . ALA A 1 136 ? -13.157 0.252 7.654 1.00 86.19 136 ALA A O 1
ATOM 1041 N N . MET A 1 137 ? -10.935 0.314 7.297 1.00 92.75 137 MET A N 1
ATOM 1042 C CA . MET A 1 137 ? -10.880 -0.468 6.065 1.00 92.75 137 MET A CA 1
ATOM 1043 C C . MET A 1 137 ? -9.782 -1.521 6.194 1.00 92.75 137 MET A C 1
ATOM 1045 O O . MET A 1 137 ? -8.794 -1.327 6.907 1.00 92.75 137 MET A O 1
ATOM 1049 N N . LYS A 1 138 ? -9.941 -2.647 5.500 1.00 94.88 138 LYS A N 1
ATOM 1050 C CA . LYS A 1 138 ? -8.911 -3.692 5.500 1.00 94.88 138 LYS A CA 1
ATOM 1051 C C . LYS A 1 138 ? -7.766 -3.277 4.590 1.00 94.88 138 LYS A C 1
ATOM 1053 O O . LYS A 1 138 ? -7.994 -2.982 3.419 1.00 94.88 138 LYS A O 1
ATOM 1058 N N . PHE A 1 139 ? -6.550 -3.268 5.112 1.00 96.44 139 PHE A N 1
ATOM 1059 C CA . PHE A 1 139 ? -5.344 -3.045 4.330 1.00 96.44 139 PHE A CA 1
ATOM 1060 C C . PHE A 1 139 ? -4.571 -4.352 4.193 1.00 96.44 139 PHE A C 1
ATOM 1062 O O . PHE A 1 139 ? -4.293 -5.013 5.194 1.00 96.44 139 PHE A O 1
ATOM 1069 N N . THR A 1 140 ? -4.192 -4.699 2.965 1.00 96.75 140 THR A N 1
ATOM 1070 C CA . THR A 1 140 ? -3.377 -5.883 2.676 1.00 96.75 140 THR A CA 1
ATOM 1071 C C . THR A 1 140 ? -2.228 -5.509 1.746 1.00 96.75 140 THR A C 1
ATOM 1073 O O . THR A 1 140 ? -2.458 -5.012 0.644 1.00 96.75 140 THR A O 1
ATOM 1076 N N . LEU A 1 141 ? -0.994 -5.792 2.165 1.00 96.69 141 LEU A N 1
ATOM 1077 C CA . LEU A 1 141 ? 0.210 -5.640 1.347 1.00 96.69 141 LEU A CA 1
ATOM 1078 C C . LEU A 1 141 ? 0.740 -7.016 0.945 1.00 96.69 141 LEU A C 1
ATOM 1080 O O . LEU A 1 141 ? 1.136 -7.820 1.795 1.00 96.69 141 LEU A O 1
ATOM 1084 N N . LEU A 1 142 ? 0.765 -7.272 -0.359 1.00 96.88 142 LEU A N 1
ATOM 1085 C CA . LEU A 1 142 ? 1.174 -8.534 -0.959 1.00 96.88 142 LEU A CA 1
ATOM 1086 C C . LEU A 1 142 ? 2.419 -8.331 -1.819 1.00 96.88 142 LEU A C 1
ATOM 1088 O O . LEU A 1 142 ? 2.499 -7.386 -2.598 1.00 96.88 142 LEU A O 1
ATOM 1092 N N . THR A 1 143 ? 3.353 -9.270 -1.705 1.00 96.19 143 THR A N 1
ATOM 1093 C CA . THR A 1 143 ? 4.478 -9.442 -2.632 1.00 96.19 143 THR A CA 1
ATOM 1094 C C . THR A 1 143 ? 4.414 -10.835 -3.259 1.00 96.19 143 THR A C 1
ATOM 1096 O O . THR A 1 143 ? 3.822 -11.734 -2.652 1.00 96.19 143 THR A O 1
ATOM 1099 N N . PRO A 1 144 ? 5.041 -11.071 -4.428 1.00 95.38 144 PRO A N 1
ATOM 1100 C CA . PRO A 1 144 ? 5.119 -12.400 -5.033 1.00 95.38 144 PRO A CA 1
ATOM 1101 C C . PRO A 1 144 ? 5.694 -13.465 -4.092 1.00 95.38 144 PRO A C 1
ATOM 1103 O O . PRO A 1 144 ? 5.324 -14.632 -4.180 1.00 95.38 144 PRO A O 1
ATOM 1106 N N . ALA A 1 145 ? 6.592 -13.067 -3.185 1.00 93.38 145 ALA A N 1
ATOM 1107 C CA . ALA A 1 145 ? 7.187 -13.965 -2.205 1.00 93.38 145 ALA A CA 1
ATOM 1108 C C . ALA A 1 145 ? 6.216 -14.327 -1.069 1.00 93.38 145 ALA A C 1
ATOM 1110 O O . ALA A 1 145 ? 6.167 -15.484 -0.653 1.00 93.38 145 ALA A O 1
ATOM 1111 N N . ARG A 1 146 ? 5.482 -13.340 -0.529 1.00 93.19 146 ARG A N 1
ATOM 1112 C CA . ARG A 1 146 ? 4.558 -13.518 0.605 1.00 93.19 146 ARG A CA 1
ATOM 1113 C C . ARG A 1 146 ? 3.662 -12.301 0.847 1.00 93.19 146 ARG A C 1
ATOM 1115 O O . ARG A 1 146 ? 3.935 -11.190 0.397 1.00 93.19 146 ARG A O 1
ATOM 1122 N N . GLN A 1 147 ? 2.639 -12.492 1.671 1.00 95.38 147 GLN A N 1
ATOM 1123 C CA . GLN A 1 147 ? 1.917 -11.397 2.312 1.00 95.38 147 GLN A CA 1
ATOM 1124 C C . GLN A 1 147 ? 2.801 -10.736 3.378 1.00 95.38 147 GLN A C 1
ATOM 1126 O O . GLN A 1 147 ? 3.372 -11.424 4.225 1.00 95.38 147 GLN A O 1
ATOM 1131 N N . MET A 1 148 ? 2.946 -9.413 3.311 1.00 94.38 148 MET A N 1
ATOM 1132 C CA . MET A 1 148 ? 3.833 -8.652 4.196 1.00 94.38 148 MET A CA 1
ATOM 1133 C C . MET A 1 148 ? 3.110 -8.000 5.368 1.00 94.38 148 MET A C 1
ATOM 1135 O O . MET A 1 148 ? 3.662 -7.972 6.464 1.00 94.38 148 MET A O 1
ATOM 1139 N N . ALA A 1 149 ? 1.899 -7.490 5.148 1.00 93.81 149 ALA A N 1
ATOM 1140 C CA . ALA A 1 149 ? 1.104 -6.852 6.190 1.00 93.81 149 ALA A CA 1
ATOM 1141 C C . ALA A 1 149 ? -0.392 -7.052 5.935 1.00 93.81 149 ALA A C 1
ATOM 1143 O O . ALA A 1 149 ? -0.845 -7.021 4.788 1.00 93.81 149 ALA A O 1
ATOM 1144 N N . GLU A 1 150 ? -1.147 -7.231 7.014 1.00 95.00 150 GLU A N 1
ATOM 1145 C CA . GLU A 1 150 ? -2.607 -7.192 7.024 1.00 95.00 150 GLU A CA 1
ATOM 1146 C C . GLU A 1 150 ? -3.069 -6.534 8.317 1.00 95.00 150 GLU A C 1
ATOM 1148 O O . GLU A 1 150 ? -2.779 -7.030 9.404 1.00 95.00 150 GLU A O 1
ATOM 1153 N N . THR A 1 151 ? -3.746 -5.395 8.184 1.00 93.19 151 THR A N 1
ATOM 1154 C CA . THR A 1 151 ? -4.120 -4.536 9.313 1.00 93.19 151 THR A CA 1
ATOM 1155 C C . THR A 1 151 ? -5.421 -3.803 9.000 1.00 93.19 151 THR A C 1
ATOM 1157 O O . THR A 1 151 ? -5.728 -3.504 7.845 1.00 93.19 151 THR A O 1
ATOM 1160 N N . GLU A 1 152 ? -6.187 -3.471 10.037 1.00 93.94 152 GLU A N 1
ATOM 1161 C CA . GLU A 1 152 ? -7.282 -2.508 9.935 1.00 93.94 152 GLU A CA 1
ATOM 1162 C C . GLU A 1 152 ? -6.726 -1.078 9.957 1.00 93.94 152 GLU A C 1
ATOM 1164 O O . GLU A 1 152 ? -6.117 -0.640 10.942 1.00 93.94 152 GLU A O 1
ATOM 1169 N N . ALA A 1 153 ? -6.915 -0.361 8.851 1.00 94.25 153 ALA A N 1
ATOM 1170 C CA . ALA A 1 153 ? -6.390 0.979 8.636 1.00 94.25 153 ALA A CA 1
ATOM 1171 C C . ALA A 1 153 ? -7.511 2.025 8.631 1.00 94.25 153 ALA A C 1
ATOM 1173 O O . ALA A 1 153 ? -8.583 1.806 8.066 1.00 94.25 153 ALA A O 1
ATOM 1174 N N . THR A 1 154 ? -7.236 3.182 9.229 1.00 93.81 154 THR A N 1
ATOM 1175 C CA . THR A 1 154 ? -8.107 4.367 9.194 1.00 93.81 154 THR A CA 1
ATOM 1176 C C . THR A 1 154 ? -7.810 5.225 7.966 1.00 93.81 154 THR A C 1
ATOM 1178 O O . THR A 1 154 ? -8.714 5.817 7.380 1.00 93.81 154 THR A O 1
ATOM 1181 N N . SER A 1 155 ? -6.539 5.288 7.564 1.00 93.62 155 SER A N 1
ATOM 1182 C CA . SER A 1 155 ? -6.093 5.985 6.358 1.00 93.62 155 SER A CA 1
ATOM 1183 C C . SER A 1 155 ? -4.853 5.323 5.776 1.00 93.62 155 SER A C 1
ATOM 1185 O O . SER A 1 155 ? -3.979 4.866 6.518 1.00 93.62 155 SER A O 1
ATOM 1187 N N . VAL A 1 156 ? -4.763 5.309 4.449 1.00 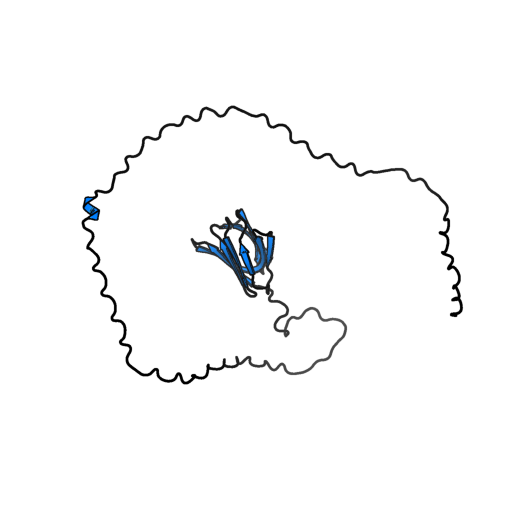95.94 156 VAL A N 1
ATOM 1188 C CA . VAL A 1 156 ? -3.612 4.775 3.714 1.00 95.94 156 VAL A CA 1
ATOM 1189 C C . VAL A 1 156 ? -3.165 5.806 2.691 1.00 95.94 156 VAL A C 1
ATOM 1191 O O . VAL A 1 156 ? -3.934 6.162 1.806 1.00 95.94 156 VAL A O 1
ATOM 1194 N N . THR A 1 157 ? -1.926 6.270 2.782 1.00 96.12 157 THR A N 1
ATOM 1195 C CA . THR A 1 157 ? -1.325 7.169 1.792 1.00 96.12 157 THR A CA 1
ATOM 1196 C C . THR A 1 157 ? -0.379 6.379 0.911 1.00 96.12 157 THR A C 1
ATOM 1198 O O . THR A 1 157 ? 0.478 5.648 1.409 1.00 96.12 157 THR A O 1
ATOM 1201 N N . VAL A 1 158 ? -0.535 6.523 -0.399 1.00 96.38 158 VAL A N 1
ATOM 1202 C CA . VAL A 1 158 ? 0.157 5.723 -1.403 1.00 96.38 158 VAL A CA 1
ATOM 1203 C C . VAL A 1 158 ? 0.822 6.644 -2.418 1.00 96.38 158 VAL A C 1
ATOM 1205 O O . VAL A 1 158 ? 0.167 7.518 -2.987 1.00 96.38 158 VAL A O 1
ATOM 1208 N N . ALA A 1 159 ? 2.108 6.415 -2.680 1.00 96.25 159 ALA A N 1
ATOM 1209 C CA . ALA A 1 159 ? 2.823 7.074 -3.765 1.00 96.25 159 ALA A CA 1
ATOM 1210 C C . ALA A 1 159 ? 2.473 6.437 -5.121 1.00 96.25 159 ALA A C 1
ATOM 1212 O O . ALA A 1 159 ? 3.030 5.406 -5.511 1.00 96.25 159 ALA A O 1
ATOM 1213 N N . GLY A 1 160 ? 1.521 7.040 -5.831 1.00 95.31 160 GLY A N 1
ATOM 1214 C CA . GLY A 1 160 ? 1.134 6.640 -7.179 1.00 95.31 160 GLY A CA 1
ATOM 1215 C C . GLY A 1 160 ? 2.057 7.209 -8.253 1.00 95.31 160 GLY A C 1
ATOM 1216 O O . GLY A 1 160 ? 2.764 8.195 -8.047 1.00 95.31 160 GLY A O 1
ATOM 1217 N N . GLU A 1 161 ? 2.021 6.616 -9.443 1.00 94.56 161 GLU A N 1
ATOM 1218 C CA . GLU A 1 161 ? 2.762 7.133 -10.601 1.00 94.56 161 GLU A CA 1
ATOM 1219 C C . GLU A 1 161 ? 2.238 8.508 -11.056 1.00 94.56 161 GLU A C 1
ATOM 1221 O O . GLU A 1 161 ? 3.015 9.390 -11.415 1.00 94.56 161 GLU A O 1
ATOM 1226 N N . ALA A 1 162 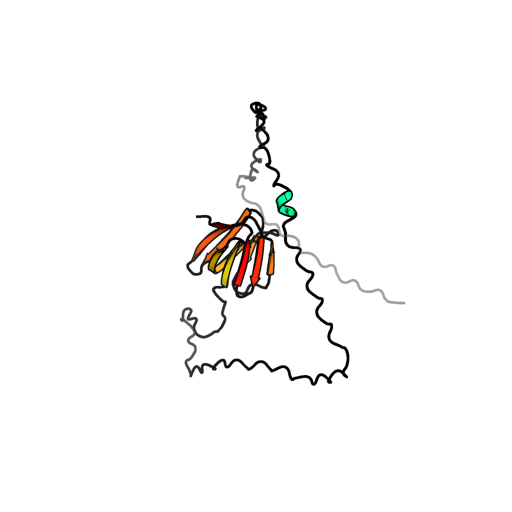? 0.921 8.722 -10.959 1.00 90.75 162 ALA A N 1
ATOM 1227 C CA . ALA A 1 162 ? 0.267 10.000 -11.250 1.00 90.75 162 ALA A CA 1
ATOM 1228 C C . ALA A 1 162 ? 0.404 11.046 -10.122 1.00 90.75 162 ALA A C 1
ATOM 1230 O O . ALA A 1 162 ? -0.056 12.178 -10.274 1.00 90.75 162 ALA A O 1
ATOM 1231 N N . GLY A 1 163 ? 1.009 10.673 -8.992 1.00 93.88 163 GLY A N 1
ATOM 1232 C CA . GLY A 1 163 ? 1.108 11.484 -7.782 1.00 93.88 163 GLY A CA 1
ATOM 1233 C C . GLY A 1 163 ? 0.682 10.717 -6.533 1.00 93.88 163 GLY A C 1
ATOM 1234 O O . GLY A 1 163 ? 0.213 9.579 -6.601 1.00 93.88 163 GLY A O 1
ATOM 1235 N N . ASP A 1 164 ? 0.842 11.356 -5.380 1.00 94.25 164 ASP A N 1
ATOM 1236 C CA . ASP A 1 164 ? 0.487 10.767 -4.093 1.00 94.25 164 ASP A CA 1
ATOM 1237 C C . ASP A 1 164 ? -1.018 10.896 -3.845 1.00 94.25 164 ASP A C 1
ATOM 1239 O O . ASP A 1 164 ? -1.611 11.958 -4.057 1.00 94.25 164 ASP A O 1
ATOM 1243 N N . PHE A 1 165 ? -1.646 9.823 -3.372 1.00 95.81 165 PHE A N 1
ATOM 1244 C CA . PHE A 1 165 ? -3.068 9.827 -3.048 1.00 95.81 165 PHE A CA 1
ATOM 1245 C C . PHE A 1 165 ? -3.340 9.145 -1.708 1.00 95.81 165 PHE A C 1
ATOM 1247 O O . PHE A 1 165 ? -2.678 8.183 -1.317 1.00 95.81 165 PHE A O 1
ATOM 1254 N N . GLY A 1 166 ? -4.328 9.679 -0.992 1.00 94.44 166 GLY A N 1
ATOM 1255 C CA . GLY A 1 166 ? -4.808 9.148 0.277 1.00 94.44 166 GLY A CA 1
ATOM 1256 C C . GLY A 1 166 ? -6.117 8.398 0.086 1.00 94.44 166 GLY A C 1
ATOM 1257 O O . GLY A 1 166 ? -7.047 8.910 -0.534 1.00 94.44 166 GLY A O 1
ATOM 1258 N N . VAL A 1 167 ? -6.194 7.198 0.645 1.00 95.38 167 VAL A N 1
ATOM 1259 C CA . VAL A 1 167 ? -7.387 6.363 0.658 1.00 95.38 167 VAL A CA 1
ATOM 1260 C C . VAL A 1 167 ? -7.954 6.319 2.068 1.00 95.38 167 VAL A C 1
ATOM 1262 O O . VAL A 1 167 ? -7.257 6.049 3.047 1.00 95.38 167 VAL A O 1
ATOM 1265 N N . LEU A 1 168 ? -9.248 6.592 2.132 1.00 94.25 168 LEU A N 1
ATOM 1266 C CA . LEU A 1 168 ? -10.072 6.595 3.325 1.00 94.25 168 LEU A CA 1
ATOM 1267 C C . LEU A 1 168 ? -11.158 5.512 3.190 1.00 94.25 168 LEU A C 1
ATOM 1269 O O . LEU A 1 168 ? -11.510 5.139 2.067 1.00 94.25 168 LEU A O 1
ATOM 1273 N N . PRO A 1 169 ? -11.716 5.003 4.296 1.00 93.19 169 PRO A N 1
ATOM 1274 C CA . PRO A 1 169 ? -12.849 4.091 4.246 1.00 93.19 169 PRO A CA 1
ATOM 1275 C C . PRO A 1 169 ? -14.003 4.598 3.368 1.00 93.19 169 PRO A C 1
ATOM 1277 O O . PRO A 1 169 ? -14.411 5.756 3.453 1.00 93.19 169 PRO A O 1
ATOM 1280 N N . GLY A 1 170 ? -14.556 3.722 2.526 1.00 91.12 170 GLY A N 1
ATOM 1281 C CA . GLY A 1 170 ? -15.622 4.094 1.591 1.00 91.12 170 GLY A CA 1
ATOM 1282 C C . GLY A 1 170 ? -15.151 4.843 0.339 1.00 91.12 170 GLY A C 1
ATOM 1283 O O . GLY A 1 170 ? -15.984 5.407 -0.370 1.00 91.12 170 GLY A O 1
ATOM 1284 N N . HIS A 1 171 ? -13.847 4.852 0.043 1.00 93.69 171 HIS A N 1
ATOM 1285 C CA . HIS A 1 171 ? -13.327 5.402 -1.209 1.00 93.69 171 HIS A CA 1
ATOM 1286 C C . HIS A 1 171 ? -13.941 4.700 -2.431 1.00 93.69 171 HIS A C 1
ATOM 1288 O O . HIS A 1 171 ? -14.258 3.508 -2.405 1.00 93.69 171 HIS A O 1
ATOM 1294 N N . MET A 1 172 ? -14.091 5.441 -3.530 1.00 94.38 172 MET A N 1
ATOM 1295 C CA . MET A 1 172 ? -14.518 4.873 -4.808 1.00 94.38 172 MET A CA 1
ATOM 1296 C C . MET A 1 172 ? -13.560 3.770 -5.279 1.00 94.38 172 MET A C 1
ATOM 1298 O O . MET A 1 172 ? -12.356 3.829 -5.011 1.00 94.38 172 MET A O 1
ATOM 1302 N N . ASN A 1 173 ? -14.089 2.797 -6.025 1.00 95.75 173 ASN A N 1
ATOM 1303 C CA . ASN A 1 173 ? -13.265 1.777 -6.669 1.00 95.75 173 ASN A CA 1
ATOM 1304 C C . ASN A 1 173 ? -12.230 2.444 -7.577 1.00 95.75 173 ASN A C 1
ATOM 1306 O O . ASN A 1 173 ? -12.590 3.225 -8.460 1.00 95.75 173 ASN A O 1
ATOM 1310 N N . MET A 1 174 ? -10.960 2.114 -7.375 1.00 95.56 174 MET A N 1
ATOM 1311 C CA . MET A 1 174 ? -9.860 2.682 -8.146 1.00 95.56 174 MET A CA 1
ATOM 1312 C C . MET A 1 174 ? -8.731 1.664 -8.267 1.00 95.56 174 MET A C 1
ATOM 1314 O O . MET A 1 174 ? -8.472 0.896 -7.345 1.00 95.56 174 MET A O 1
ATOM 1318 N N . VAL A 1 175 ? -8.047 1.669 -9.406 1.00 96.06 175 VAL A N 1
ATOM 1319 C CA . VAL A 1 175 ? -6.804 0.923 -9.608 1.00 96.06 175 VAL A CA 1
ATOM 1320 C C . VAL A 1 175 ? -5.764 1.914 -10.100 1.00 96.06 175 VAL A C 1
ATOM 1322 O O . VAL A 1 175 ? -6.048 2.685 -11.015 1.00 96.06 175 VAL A O 1
ATOM 1325 N N . SER A 1 176 ? -4.590 1.919 -9.477 1.00 95.75 176 SER A N 1
ATOM 1326 C CA . SER A 1 176 ? -3.503 2.837 -9.820 1.00 95.75 176 SER A CA 1
ATOM 1327 C C . SER A 1 176 ? -2.154 2.133 -9.739 1.00 95.75 176 SER A C 1
ATOM 1329 O O . SER A 1 176 ? -1.977 1.205 -8.946 1.00 95.75 176 SER A O 1
ATOM 1331 N N . THR A 1 177 ? -1.204 2.558 -10.563 1.00 96.25 177 THR A N 1
ATOM 1332 C CA . THR A 1 177 ? 0.183 2.094 -10.510 1.00 96.25 177 THR A CA 1
ATOM 1333 C C . THR A 1 177 ? 0.947 2.823 -9.410 1.00 96.25 177 THR A C 1
ATOM 1335 O O . THR A 1 177 ? 0.680 3.986 -9.093 1.00 96.25 177 THR A O 1
ATOM 1338 N N . LEU A 1 178 ? 1.899 2.120 -8.803 1.00 95.88 178 LEU A N 1
ATOM 1339 C CA . LEU A 1 178 ? 2.764 2.658 -7.761 1.00 95.88 178 LEU A CA 1
ATOM 1340 C C . LEU A 1 178 ? 4.055 3.192 -8.351 1.00 95.88 178 LEU A C 1
ATOM 1342 O O . LEU A 1 178 ? 4.663 2.565 -9.220 1.00 95.88 178 LEU A O 1
ATOM 1346 N N . ARG A 1 179 ? 4.511 4.323 -7.817 1.00 95.31 179 ARG A N 1
ATOM 1347 C CA . ARG A 1 179 ? 5.812 4.877 -8.168 1.00 95.31 179 ARG A CA 1
ATOM 1348 C C . ARG A 1 179 ? 6.924 3.948 -7.683 1.00 95.31 179 ARG A C 1
ATOM 1350 O O . ARG A 1 179 ? 6.907 3.489 -6.542 1.00 95.31 179 ARG A O 1
ATOM 1357 N N . ALA A 1 180 ? 7.924 3.728 -8.534 1.00 94.75 180 ALA A N 1
ATOM 1358 C CA . ALA A 1 180 ? 9.099 2.958 -8.156 1.00 94.75 180 ALA A CA 1
ATOM 1359 C C . ALA A 1 180 ? 9.910 3.668 -7.061 1.00 94.75 180 ALA A C 1
ATOM 1361 O O . ALA A 1 180 ? 10.221 4.856 -7.185 1.00 94.75 180 ALA A O 1
ATOM 1362 N N . GLY A 1 181 ? 10.226 2.947 -5.983 1.00 93.50 181 GLY A N 1
ATOM 1363 C CA . GLY A 1 181 ? 10.826 3.526 -4.776 1.00 93.50 181 GLY A CA 1
ATOM 1364 C C . GLY A 1 181 ? 9.862 4.419 -3.987 1.00 93.50 181 GLY A C 1
ATOM 1365 O O . GLY A 1 181 ? 10.306 5.244 -3.190 1.00 93.50 181 GLY A O 1
ATOM 1366 N N . GLY A 1 182 ? 8.558 4.305 -4.248 1.00 93.44 182 GLY A N 1
ATOM 1367 C CA . GLY A 1 182 ? 7.518 5.035 -3.543 1.00 93.44 182 GLY A CA 1
ATOM 1368 C C . GLY A 1 182 ? 7.364 4.570 -2.097 1.00 93.44 182 GLY A C 1
ATOM 1369 O O . GLY A 1 182 ? 7.796 3.484 -1.704 1.00 93.44 182 GLY A O 1
ATOM 1370 N N . THR A 1 183 ? 6.710 5.406 -1.300 1.00 95.81 183 THR A N 1
ATOM 1371 C CA . THR A 1 183 ? 6.412 5.117 0.100 1.00 95.81 183 THR A CA 1
ATOM 1372 C C . THR A 1 183 ? 4.912 4.909 0.275 1.00 95.81 183 THR A C 1
ATOM 1374 O O . THR A 1 183 ? 4.096 5.638 -0.291 1.00 95.81 183 THR A O 1
ATOM 1377 N N . VAL A 1 184 ? 4.548 3.907 1.068 1.00 96.38 184 VAL A N 1
ATOM 1378 C CA . VAL A 1 184 ? 3.180 3.631 1.499 1.00 96.38 184 VAL A CA 1
ATOM 1379 C C . VAL A 1 184 ? 3.120 3.834 3.004 1.00 96.38 184 VAL A C 1
ATOM 1381 O O . VAL A 1 184 ? 3.826 3.161 3.749 1.00 96.38 184 VAL A O 1
ATOM 1384 N N . SER A 1 185 ? 2.277 4.755 3.450 1.00 95.88 185 SER A N 1
ATOM 1385 C CA . SER A 1 185 ? 2.046 5.027 4.866 1.00 95.88 185 SER A CA 1
ATOM 1386 C C . SER A 1 185 ? 0.668 4.518 5.262 1.00 95.88 185 SER A C 1
ATOM 1388 O O . SER A 1 185 ? -0.332 4.860 4.630 1.00 95.88 185 SER A O 1
ATOM 1390 N N . VAL A 1 186 ? 0.612 3.688 6.296 1.00 95.69 186 VAL A N 1
ATOM 1391 C CA . VAL A 1 186 ? -0.611 3.056 6.788 1.00 95.69 186 VAL A CA 1
ATOM 1392 C C . VAL A 1 186 ? -0.822 3.491 8.225 1.00 95.69 186 VAL A C 1
ATOM 1394 O O . VAL A 1 186 ? -0.003 3.195 9.091 1.00 95.69 186 VAL A O 1
ATOM 1397 N N . THR A 1 187 ? -1.936 4.161 8.498 1.00 94.88 187 THR A N 1
ATOM 1398 C CA . THR A 1 187 ? -2.329 4.514 9.864 1.00 94.88 187 THR A CA 1
ATOM 1399 C C . THR A 1 187 ? -3.373 3.520 10.349 1.00 94.88 187 THR A C 1
ATOM 1401 O O . THR A 1 187 ? -4.482 3.459 9.814 1.00 94.88 187 THR A O 1
ATOM 1404 N N . SER A 1 188 ? -3.014 2.732 11.360 1.00 92.81 188 SER A N 1
ATOM 1405 C CA . SER A 1 188 ? -3.916 1.774 12.000 1.00 92.81 188 SER A CA 1
ATOM 1406 C C . SER A 1 188 ? -4.988 2.481 12.840 1.00 92.81 188 SER A C 1
ATOM 1408 O O . SER A 1 188 ? -4.818 3.630 13.256 1.00 92.81 188 SER A O 1
ATOM 1410 N N . THR A 1 189 ? -6.070 1.771 13.155 1.00 89.56 189 THR A N 1
ATOM 1411 C CA . THR A 1 189 ? -7.123 2.218 14.087 1.00 89.56 189 THR A CA 1
ATOM 1412 C C . THR A 1 189 ? -6.588 2.582 15.475 1.00 89.56 189 THR A C 1
ATOM 1414 O O . THR A 1 189 ? -7.153 3.442 16.146 1.00 89.56 189 THR A O 1
ATOM 1417 N N . LEU A 1 190 ? -5.456 1.998 15.879 1.00 86.44 190 LEU A N 1
ATOM 1418 C CA . LEU A 1 190 ? -4.765 2.297 17.138 1.00 86.44 190 LEU A CA 1
ATOM 1419 C C . LEU A 1 190 ? -3.903 3.575 17.087 1.00 86.44 190 LEU A C 1
ATOM 1421 O O . LEU A 1 190 ? -3.222 3.894 18.059 1.00 86.44 190 LEU A O 1
ATOM 1425 N N . GLY A 1 191 ? -3.878 4.286 15.954 1.00 86.38 191 GLY A N 1
ATOM 1426 C CA . GLY A 1 191 ? -3.067 5.492 15.755 1.00 86.38 191 GLY A CA 1
ATOM 1427 C C . GLY A 1 191 ? -1.583 5.229 15.471 1.00 86.38 191 GLY A C 1
ATOM 1428 O O . GLY A 1 191 ? -0.809 6.173 15.334 1.00 86.38 191 GLY A O 1
ATOM 1429 N N . LYS A 1 192 ? -1.170 3.960 15.356 1.00 90.75 192 LYS A N 1
ATOM 1430 C CA . LYS A 1 192 ? 0.182 3.586 14.923 1.00 90.75 192 LYS A CA 1
ATOM 1431 C C . LYS A 1 192 ? 0.305 3.775 13.410 1.00 90.75 192 LYS A C 1
ATOM 1433 O O . LYS A 1 192 ? -0.513 3.240 12.663 1.00 90.75 192 LYS A O 1
ATOM 1438 N N . THR A 1 193 ? 1.338 4.492 12.978 1.00 92.94 193 THR A N 1
ATOM 1439 C CA . THR A 1 193 ? 1.670 4.654 11.559 1.00 92.94 193 THR A CA 1
ATOM 1440 C C . THR A 1 193 ? 2.820 3.731 11.191 1.00 92.94 193 THR A C 1
ATOM 1442 O O . THR A 1 193 ? 3.882 3.788 11.807 1.00 92.94 193 THR A O 1
ATOM 1445 N N . GLU A 1 194 ? 2.602 2.884 10.192 1.00 94.50 194 GLU A N 1
ATOM 1446 C CA . GLU A 1 194 ? 3.612 2.002 9.615 1.00 94.50 194 GLU A CA 1
ATOM 1447 C C . GLU A 1 194 ? 3.941 2.475 8.206 1.00 94.50 194 GLU A C 1
ATOM 1449 O O . GLU A 1 194 ? 3.048 2.788 7.416 1.00 94.50 194 GLU A O 1
ATOM 1454 N N . VAL A 1 195 ? 5.232 2.550 7.902 1.00 95.56 195 VAL A N 1
ATOM 1455 C CA . VAL A 1 195 ? 5.726 3.066 6.631 1.00 95.56 195 VAL A CA 1
ATOM 1456 C C . VAL A 1 195 ? 6.441 1.944 5.894 1.00 95.56 195 VAL A C 1
ATOM 1458 O O . VAL A 1 195 ? 7.297 1.258 6.449 1.00 95.56 195 VAL A O 1
ATOM 1461 N N . PHE A 1 196 ? 6.076 1.746 4.634 1.00 95.81 196 PHE A N 1
ATOM 1462 C CA . PHE A 1 196 ? 6.643 0.733 3.758 1.00 95.81 196 PHE A CA 1
ATOM 1463 C C . PHE A 1 196 ? 7.253 1.409 2.539 1.00 95.81 196 PHE A C 1
ATOM 1465 O O . PHE A 1 196 ? 6.604 2.220 1.879 1.00 95.81 196 PHE A O 1
ATOM 1472 N N . THR A 1 197 ? 8.480 1.039 2.203 1.00 95.94 197 THR A N 1
ATOM 1473 C CA . THR A 1 197 ? 9.087 1.406 0.922 1.00 95.94 197 THR A CA 1
ATOM 1474 C C . THR A 1 197 ? 8.807 0.293 -0.071 1.00 95.94 197 THR A C 1
ATOM 1476 O O . THR A 1 197 ? 9.063 -0.874 0.232 1.00 95.94 197 THR A O 1
ATOM 1479 N N . VAL A 1 198 ? 8.277 0.646 -1.239 1.00 95.44 198 VAL A N 1
ATOM 1480 C CA . VAL A 1 198 ? 7.914 -0.299 -2.301 1.00 95.44 198 VAL A CA 1
ATOM 1481 C C . VAL A 1 198 ? 8.736 -0.028 -3.558 1.00 95.44 198 VAL A C 1
ATOM 1483 O O . VAL A 1 198 ? 8.936 1.122 -3.951 1.00 95.44 198 VAL A O 1
ATOM 1486 N N . SER A 1 199 ? 9.218 -1.083 -4.215 1.00 93.81 199 SER A N 1
ATOM 1487 C CA . SER A 1 199 ? 9.969 -0.954 -5.475 1.00 93.81 199 SER A CA 1
ATOM 1488 C C . SER A 1 199 ? 9.079 -0.586 -6.667 1.00 93.81 199 SER A C 1
ATOM 1490 O O . SER A 1 199 ? 9.587 -0.091 -7.667 1.00 93.81 199 SER A O 1
ATOM 1492 N N . GLY A 1 200 ? 7.763 -0.768 -6.541 1.00 94.31 200 GLY A N 1
ATOM 1493 C CA . GLY A 1 200 ? 6.748 -0.513 -7.560 1.00 94.31 200 GLY A CA 1
ATOM 1494 C C . GLY A 1 200 ? 5.568 -1.471 -7.390 1.00 94.31 200 GLY A C 1
ATOM 1495 O O . GLY A 1 200 ? 5.523 -2.241 -6.427 1.00 94.31 200 GLY A O 1
ATOM 1496 N N . GLY A 1 201 ? 4.608 -1.426 -8.315 1.00 95.19 201 GLY A N 1
ATOM 1497 C CA . GLY A 1 201 ? 3.469 -2.344 -8.321 1.00 95.19 201 GLY A CA 1
ATOM 1498 C C . GLY A 1 201 ? 2.134 -1.684 -8.647 1.00 95.19 201 GLY A C 1
ATOM 1499 O O . GLY A 1 201 ? 2.072 -0.688 -9.369 1.00 95.19 201 GLY A O 1
ATOM 1500 N N . VAL A 1 202 ? 1.055 -2.257 -8.113 1.00 96.38 202 VAL A N 1
ATOM 1501 C CA . VAL A 1 202 ? -0.325 -1.823 -8.362 1.00 96.38 202 VAL A CA 1
ATOM 1502 C C . VAL A 1 202 ? -1.096 -1.750 -7.047 1.00 96.38 202 VAL A C 1
ATOM 1504 O O . VAL A 1 202 ? -1.063 -2.676 -6.238 1.00 96.38 202 VAL A O 1
ATOM 1507 N N . ALA A 1 203 ? -1.827 -0.659 -6.848 1.00 96.81 203 ALA A N 1
ATOM 1508 C CA . ALA A 1 203 ? -2.787 -0.499 -5.767 1.00 96.81 203 ALA A CA 1
ATOM 1509 C C . ALA A 1 203 ? -4.209 -0.690 -6.296 1.00 96.81 203 ALA A C 1
ATOM 1511 O O . ALA A 1 203 ? -4.641 -0.002 -7.223 1.00 96.81 203 ALA A O 1
ATOM 1512 N N . GLN A 1 204 ? -4.945 -1.602 -5.670 1.00 96.81 204 GLN A N 1
ATOM 1513 C CA . GLN A 1 204 ? -6.367 -1.811 -5.884 1.00 96.81 204 GLN A CA 1
ATOM 1514 C C . GLN A 1 204 ? -7.140 -1.301 -4.669 1.00 96.81 204 GLN A C 1
ATOM 1516 O O . GLN A 1 204 ? -6.911 -1.722 -3.536 1.00 96.81 204 GLN A O 1
ATOM 1521 N N . VAL A 1 205 ? -8.085 -0.405 -4.919 1.00 96.81 205 VAL A N 1
ATOM 1522 C CA . VAL A 1 205 ? -8.920 0.238 -3.909 1.00 96.81 205 VAL A CA 1
ATOM 1523 C C . VAL A 1 205 ? -10.366 -0.181 -4.114 1.00 96.81 205 VAL A C 1
ATOM 1525 O O . VAL A 1 205 ? -10.901 -0.082 -5.218 1.00 96.81 205 VAL A O 1
ATOM 1528 N N . THR A 1 206 ? -10.988 -0.633 -3.031 1.00 95.19 206 THR A N 1
ATOM 1529 C CA . THR A 1 206 ? -12.410 -0.975 -2.912 1.00 95.19 206 THR A CA 1
ATOM 1530 C C . THR A 1 206 ? -12.979 -0.224 -1.694 1.00 95.19 206 THR A C 1
ATOM 1532 O O . THR A 1 206 ? -12.221 0.033 -0.758 1.00 95.19 206 THR A O 1
ATOM 1535 N N . PRO A 1 207 ? -14.288 0.094 -1.627 1.00 92.38 207 PRO A N 1
ATOM 1536 C CA . PRO A 1 207 ? -14.907 0.755 -0.478 1.00 92.38 207 PRO A CA 1
ATOM 1537 C C . PRO A 1 207 ? -14.632 0.099 0.878 1.00 92.38 207 PRO A C 1
ATOM 1539 O O . PRO A 1 207 ? -14.643 0.780 1.901 1.00 92.38 207 PRO A O 1
ATOM 1542 N N . GLU A 1 208 ? -14.406 -1.217 0.889 1.00 91.56 208 GLU A N 1
ATOM 1543 C CA . GLU A 1 208 ? -14.193 -2.013 2.102 1.00 91.56 208 GLU A CA 1
ATOM 1544 C C . GLU A 1 208 ? -12.714 -2.344 2.366 1.00 91.56 208 GLU A C 1
ATOM 1546 O O . GLU A 1 208 ? -12.332 -2.622 3.506 1.00 91.56 208 GLU A O 1
ATOM 1551 N N . SER A 1 209 ? -11.871 -2.332 1.329 1.00 94.19 209 SER A N 1
ATOM 1552 C CA . SER A 1 209 ? -10.495 -2.819 1.419 1.00 94.19 209 SER A CA 1
ATOM 1553 C C . SER A 1 209 ? -9.557 -2.185 0.399 1.00 94.19 209 SER A C 1
ATOM 1555 O O . SER A 1 209 ? -9.935 -1.928 -0.744 1.00 94.19 209 SER A O 1
ATOM 1557 N N . VAL A 1 210 ? -8.295 -2.036 0.788 1.00 96.38 210 VAL A N 1
ATOM 1558 C CA . VAL A 1 210 ? -7.191 -1.676 -0.102 1.00 96.38 210 VAL A CA 1
ATOM 1559 C C . VAL A 1 210 ? -6.178 -2.801 -0.131 1.00 96.38 210 VAL A C 1
ATOM 1561 O O . VAL A 1 210 ? -5.680 -3.243 0.904 1.00 96.38 210 VAL A O 1
ATOM 1564 N N . THR A 1 211 ? -5.853 -3.231 -1.342 1.00 96.75 211 THR A N 1
ATOM 1565 C CA . THR A 1 211 ? -4.864 -4.266 -1.601 1.00 96.75 211 THR A CA 1
ATOM 1566 C C . THR A 1 211 ? -3.746 -3.673 -2.433 1.00 96.75 211 THR A C 1
ATOM 1568 O O . THR A 1 211 ? -3.977 -3.151 -3.523 1.00 96.75 211 THR A O 1
ATOM 1571 N N . ILE A 1 212 ? -2.525 -3.763 -1.922 1.00 96.75 212 ILE A N 1
ATOM 1572 C CA . ILE A 1 212 ? -1.328 -3.353 -2.642 1.00 96.75 212 ILE A CA 1
ATOM 1573 C C . ILE A 1 212 ? -0.573 -4.599 -3.078 1.00 96.75 212 ILE A C 1
ATOM 1575 O O . ILE A 1 212 ? -0.180 -5.418 -2.250 1.00 96.75 212 ILE A O 1
ATOM 1579 N N . LEU A 1 213 ? -0.372 -4.719 -4.385 1.00 97.12 213 LEU A N 1
ATOM 1580 C CA . LEU A 1 213 ? 0.455 -5.734 -5.019 1.00 97.12 213 LEU A CA 1
ATOM 1581 C C . LEU A 1 213 ? 1.798 -5.085 -5.359 1.00 97.12 213 LEU A C 1
ATOM 1583 O O . LEU A 1 213 ? 1.904 -4.393 -6.371 1.00 97.12 213 LEU A O 1
ATOM 1587 N N . ALA A 1 214 ? 2.797 -5.265 -4.500 1.00 96.31 214 ALA A N 1
ATOM 1588 C CA . ALA A 1 214 ? 4.141 -4.725 -4.691 1.00 96.31 214 ALA A CA 1
ATOM 1589 C C . ALA A 1 214 ? 5.094 -5.802 -5.223 1.00 96.31 214 ALA A C 1
ATOM 1591 O O . ALA A 1 214 ? 4.952 -6.972 -4.880 1.00 96.31 214 ALA A O 1
ATOM 1592 N N . GLU A 1 215 ? 6.079 -5.423 -6.037 1.00 93.81 215 GLU A N 1
ATOM 1593 C CA . GLU A 1 215 ? 7.122 -6.358 -6.493 1.00 93.81 215 GLU A CA 1
ATOM 1594 C C . GLU A 1 215 ? 8.074 -6.719 -5.344 1.00 93.81 215 GLU A C 1
ATOM 1596 O O . GLU A 1 215 ? 8.245 -7.891 -5.011 1.00 93.81 215 GLU A O 1
ATOM 1601 N N . GLU A 1 216 ? 8.603 -5.702 -4.667 1.00 94.12 216 GLU A N 1
ATOM 1602 C CA . GLU A 1 216 ? 9.327 -5.821 -3.406 1.00 94.12 216 GLU A CA 1
ATOM 1603 C C . GLU A 1 216 ? 8.832 -4.750 -2.432 1.00 94.12 216 GLU A C 1
ATOM 1605 O O . GLU A 1 216 ? 8.473 -3.637 -2.833 1.00 94.12 216 GLU A O 1
ATOM 1610 N N . ALA A 1 217 ? 8.823 -5.079 -1.141 1.00 94.50 217 ALA A N 1
ATOM 1611 C CA . ALA A 1 217 ? 8.494 -4.129 -0.092 1.00 94.50 217 ALA A CA 1
ATOM 1612 C C . ALA A 1 217 ? 9.364 -4.350 1.150 1.00 94.50 217 ALA A C 1
ATOM 1614 O O . ALA A 1 217 ? 9.669 -5.480 1.538 1.00 94.50 217 ALA A O 1
ATOM 1615 N N . THR A 1 218 ? 9.758 -3.253 1.789 1.00 95.00 218 THR A N 1
ATOM 1616 C CA . THR A 1 218 ? 10.545 -3.255 3.027 1.00 95.00 218 THR A CA 1
ATOM 1617 C C . THR A 1 218 ? 9.891 -2.340 4.049 1.00 95.00 218 THR A C 1
ATOM 1619 O O . THR A 1 218 ? 9.548 -1.203 3.726 1.00 95.00 218 THR A O 1
ATOM 1622 N N . LEU A 1 219 ? 9.730 -2.825 5.280 1.00 94.25 219 LEU A N 1
ATOM 1623 C CA . LEU A 1 219 ? 9.225 -2.016 6.386 1.00 94.25 219 LEU A CA 1
ATOM 1624 C C . LEU A 1 219 ? 10.297 -1.011 6.821 1.00 94.25 219 LEU A C 1
ATOM 1626 O O . LEU A 1 219 ? 11.448 -1.388 7.048 1.00 94.25 219 LEU A O 1
ATOM 1630 N N . GLN A 1 220 ? 9.909 0.254 6.927 1.00 87.12 220 GLN A N 1
ATOM 1631 C CA . GLN A 1 220 ? 10.745 1.329 7.439 1.00 87.12 220 GLN A CA 1
ATOM 1632 C C . GLN A 1 220 ? 10.486 1.435 8.947 1.00 87.12 220 GLN A C 1
ATOM 1634 O O . GLN A 1 220 ? 9.360 1.705 9.366 1.00 87.12 220 GLN A O 1
ATOM 1639 N N . ALA A 1 221 ? 11.507 1.104 9.739 1.00 69.31 221 ALA A N 1
ATOM 1640 C CA . ALA A 1 221 ? 11.453 1.079 11.201 1.00 69.31 221 ALA A CA 1
ATOM 1641 C C . ALA A 1 221 ? 11.669 2.467 11.814 1.00 69.31 221 ALA A C 1
ATOM 1643 O O . ALA A 1 221 ? 12.446 3.254 11.223 1.00 69.31 221 ALA A O 1
#

Radius of gyration: 38.55 Å; chains: 1; bounding box: 86×106×69 Å

Foldseek 3Di:
DDDDDDDDDDDDDDDDDDDDDDDDDDDDDDPPPDPDPDPDPDPPPPDDDPPPPPPPDPDPPPDPDCVVVVPDDPDDPDPDDDDPDPDDDPPPPPPPPDPDPDPPPPPPPDDDDDDDDDPDDDPDDPDDDDDPFPQWAWEWEDAPVGTDDTATFQKKWAAFPVGIDIDGAQDDWDKTKGDAQIKMWTQHPVRDIWIKGARIFMWTDDNRYIYTYGHDIDTDD